Protein AF-A0A496V0L5-F1 (afdb_monomer_lite)

Structure (mmCIF, N/CA/C/O backbone):
data_AF-A0A496V0L5-F1
#
_entry.id   AF-A0A496V0L5-F1
#
loop_
_atom_site.group_PDB
_atom_site.id
_atom_site.type_symbol
_atom_site.label_atom_id
_atom_site.label_alt_id
_atom_site.label_comp_id
_atom_site.label_asym_id
_atom_site.label_entity_id
_atom_site.label_seq_id
_atom_site.pdbx_PDB_ins_code
_atom_site.Cartn_x
_atom_site.Cartn_y
_atom_site.Cartn_z
_atom_site.occupancy
_atom_site.B_iso_or_equiv
_atom_site.auth_seq_id
_atom_site.auth_comp_id
_atom_site.auth_asym_id
_atom_site.auth_atom_id
_atom_site.pdbx_PDB_model_num
ATOM 1 N N . MET A 1 1 ? 33.070 -13.229 3.915 1.00 48.53 1 MET A N 1
ATOM 2 C CA . MET A 1 1 ? 31.977 -14.077 3.390 1.00 48.53 1 MET A CA 1
ATOM 3 C C . MET A 1 1 ? 32.501 -14.847 2.191 1.00 48.53 1 MET A C 1
ATOM 5 O O . MET A 1 1 ? 33.186 -14.252 1.368 1.00 48.53 1 MET A O 1
ATOM 9 N N . SER A 1 2 ? 32.276 -16.160 2.132 1.00 47.84 2 SER A N 1
ATOM 10 C CA . SER A 1 2 ? 32.665 -16.995 0.989 1.00 47.84 2 SER A CA 1
ATOM 11 C C . SER A 1 2 ? 31.802 -16.674 -0.238 1.00 47.84 2 SER A C 1
ATOM 13 O O . SER A 1 2 ? 30.641 -16.294 -0.100 1.00 47.84 2 SER A O 1
ATOM 15 N N . LYS A 1 3 ? 32.377 -16.819 -1.440 1.00 46.81 3 LYS A N 1
ATOM 16 C CA . LYS A 1 3 ? 31.664 -16.685 -2.721 1.00 46.81 3 LYS A CA 1
ATOM 17 C C . LYS A 1 3 ? 30.450 -17.639 -2.724 1.00 46.81 3 LYS A C 1
ATOM 19 O O . LYS A 1 3 ? 30.654 -18.833 -2.483 1.00 46.81 3 LYS A O 1
ATOM 24 N N . PRO A 1 4 ? 29.220 -17.161 -2.988 1.00 54.22 4 PRO A N 1
ATOM 25 C CA . PRO A 1 4 ? 28.072 -18.042 -3.191 1.00 54.22 4 PRO A CA 1
ATOM 26 C C . PRO A 1 4 ? 28.370 -19.071 -4.292 1.00 54.22 4 PRO A C 1
ATOM 28 O O . PRO A 1 4 ? 28.982 -18.742 -5.313 1.00 54.22 4 PRO A O 1
ATOM 31 N N . LYS A 1 5 ? 27.982 -20.334 -4.080 1.00 48.41 5 LYS A N 1
ATOM 32 C CA . LYS A 1 5 ? 28.195 -21.407 -5.067 1.00 48.41 5 LYS A CA 1
ATOM 33 C C . LYS A 1 5 ? 27.431 -21.086 -6.362 1.00 48.41 5 LYS A C 1
ATOM 35 O O . LYS A 1 5 ? 26.264 -20.727 -6.293 1.00 48.41 5 LYS A O 1
ATOM 40 N N . GLY A 1 6 ? 28.080 -21.257 -7.520 1.00 56.84 6 GLY A N 1
ATOM 41 C CA . GLY A 1 6 ? 27.453 -21.132 -8.849 1.00 56.84 6 GLY A CA 1
ATOM 42 C C . GLY A 1 6 ? 27.749 -19.843 -9.627 1.00 56.84 6 GLY A C 1
ATOM 43 O O . GLY A 1 6 ? 27.264 -19.691 -10.740 1.00 56.84 6 GLY A O 1
ATOM 44 N N . LEU A 1 7 ? 28.553 -18.925 -9.083 1.00 54.53 7 LEU A N 1
ATOM 45 C CA . LEU A 1 7 ? 28.893 -17.672 -9.765 1.00 54.53 7 LEU A CA 1
ATOM 46 C C . LEU A 1 7 ? 30.095 -17.836 -10.707 1.00 54.53 7 LEU A C 1
ATOM 48 O O . LEU A 1 7 ? 31.132 -18.368 -10.293 1.00 54.53 7 LEU A O 1
ATOM 52 N N . ASP A 1 8 ? 29.964 -17.316 -11.933 1.00 63.69 8 ASP A N 1
ATOM 53 C CA . ASP A 1 8 ? 31.007 -17.281 -12.969 1.00 63.69 8 ASP A CA 1
ATOM 54 C C . ASP A 1 8 ? 32.354 -16.769 -12.409 1.00 63.69 8 ASP A C 1
ATOM 56 O O . ASP A 1 8 ? 32.434 -16.007 -11.437 1.00 63.69 8 ASP A O 1
ATOM 60 N N . SER A 1 9 ? 33.441 -17.230 -13.014 1.00 57.56 9 SER A N 1
ATOM 61 C CA . SER A 1 9 ? 34.809 -16.738 -12.864 1.00 57.56 9 SER A CA 1
ATOM 62 C C . SER A 1 9 ? 34.938 -15.209 -12.954 1.00 57.56 9 SER A C 1
ATOM 64 O O . SER A 1 9 ? 35.782 -14.647 -12.262 1.00 57.56 9 SER A O 1
ATOM 66 N N . ASN A 1 10 ? 34.045 -14.537 -13.689 1.00 55.09 10 ASN A N 1
ATOM 67 C CA . ASN A 1 10 ? 33.991 -13.076 -13.822 1.00 55.09 10 ASN A CA 1
ATOM 68 C C . ASN A 1 10 ? 33.298 -12.344 -12.654 1.00 55.09 10 ASN A C 1
ATOM 70 O O . ASN A 1 10 ? 33.271 -11.114 -12.624 1.00 55.09 10 ASN A O 1
ATOM 74 N N . PHE A 1 11 ? 32.726 -13.061 -11.680 1.00 54.50 11 PHE A N 1
ATOM 75 C CA . PHE A 1 11 ? 32.063 -12.436 -10.536 1.00 54.50 11 PHE A CA 1
ATOM 76 C C . PHE A 1 11 ? 33.083 -11.843 -9.555 1.00 54.50 11 PHE A C 1
ATOM 78 O O . PHE A 1 11 ? 33.707 -12.566 -8.770 1.00 54.50 11 PHE A O 1
ATOM 85 N N . ILE A 1 12 ? 33.214 -10.516 -9.568 1.00 57.62 12 ILE A N 1
ATOM 86 C CA . ILE A 1 12 ? 33.991 -9.756 -8.587 1.00 57.62 12 ILE A CA 1
ATOM 87 C C . ILE A 1 12 ? 33.056 -9.356 -7.438 1.00 57.62 12 ILE A C 1
ATOM 89 O O . ILE A 1 12 ? 32.170 -8.521 -7.610 1.00 57.62 12 ILE A O 1
ATOM 93 N N . MET A 1 13 ? 33.269 -9.931 -6.248 1.00 53.28 13 MET A N 1
ATOM 94 C CA . MET A 1 13 ? 32.654 -9.443 -5.006 1.00 53.28 13 MET A CA 1
ATOM 95 C C . MET A 1 13 ? 33.153 -8.022 -4.744 1.00 53.28 13 MET A C 1
ATOM 97 O O . MET A 1 13 ? 34.291 -7.829 -4.311 1.00 53.28 13 MET A O 1
ATOM 101 N N . ASN A 1 14 ? 32.311 -7.019 -4.985 1.00 51.81 14 ASN A N 1
ATOM 102 C CA . ASN A 1 14 ? 32.625 -5.657 -4.583 1.00 51.81 14 ASN A CA 1
ATOM 103 C C . ASN A 1 14 ? 32.332 -5.511 -3.079 1.00 51.81 14 ASN A C 1
ATOM 105 O O . ASN A 1 14 ? 31.248 -5.096 -2.673 1.00 51.81 14 ASN A O 1
ATOM 109 N N . ASN A 1 15 ? 33.302 -5.916 -2.251 1.00 51.72 15 ASN A N 1
ATOM 110 C CA . ASN A 1 15 ? 33.202 -6.033 -0.786 1.00 51.72 15 ASN A CA 1
ATOM 111 C C . ASN A 1 15 ? 32.907 -4.719 -0.038 1.00 51.72 15 ASN A C 1
ATOM 113 O O . ASN A 1 15 ? 32.861 -4.730 1.189 1.00 51.72 15 ASN A O 1
ATOM 117 N N . GLN A 1 16 ? 32.740 -3.594 -0.736 1.00 54.81 16 GLN A N 1
ATOM 118 C CA . GLN A 1 16 ? 32.528 -2.300 -0.095 1.00 54.81 16 GLN A CA 1
ATOM 119 C C . GLN A 1 16 ? 31.074 -1.814 -0.115 1.00 54.81 16 GLN A C 1
ATOM 121 O O . GLN A 1 16 ? 30.758 -0.988 0.727 1.00 54.81 16 GLN A O 1
ATOM 126 N N . ASN A 1 17 ? 30.184 -2.322 -0.987 1.00 52.12 17 ASN A N 1
ATOM 127 C CA . ASN A 1 17 ? 28.878 -1.667 -1.200 1.00 52.12 17 ASN A CA 1
ATOM 128 C C . ASN A 1 17 ? 27.635 -2.567 -1.451 1.00 52.12 17 ASN A C 1
ATOM 130 O O . ASN A 1 17 ? 26.615 -2.044 -1.880 1.00 52.12 17 ASN A O 1
ATOM 134 N N . ASN A 1 18 ? 27.648 -3.885 -1.196 1.00 64.69 18 ASN A N 1
ATOM 135 C CA . ASN A 1 18 ? 26.463 -4.766 -1.382 1.00 64.69 18 ASN A CA 1
ATOM 136 C C . ASN A 1 18 ? 25.749 -4.655 -2.759 1.00 64.69 18 ASN A C 1
ATOM 138 O O . ASN A 1 18 ? 24.555 -4.928 -2.872 1.00 64.69 18 ASN A O 1
ATOM 142 N N . TYR A 1 19 ? 26.453 -4.270 -3.827 1.00 70.06 19 TYR A N 1
ATOM 143 C CA . TYR A 1 19 ? 25.882 -4.233 -5.177 1.00 70.06 19 TYR A CA 1
ATOM 144 C C . TYR A 1 19 ? 26.155 -5.539 -5.926 1.00 70.06 19 TYR A C 1
ATOM 146 O O . TYR A 1 19 ? 27.273 -6.057 -5.899 1.00 70.06 19 TYR A O 1
ATOM 154 N N . TYR A 1 20 ? 25.145 -6.024 -6.650 1.00 77.94 20 TYR A N 1
ATOM 155 C CA . TYR A 1 20 ? 25.234 -7.181 -7.541 1.00 77.94 20 TYR A CA 1
ATOM 156 C C . TYR A 1 20 ? 25.124 -6.693 -8.992 1.00 77.94 20 TYR A C 1
ATOM 158 O O . TYR A 1 20 ? 24.039 -6.269 -9.399 1.00 77.94 20 TYR A O 1
ATOM 166 N N . PRO A 1 21 ? 26.224 -6.668 -9.766 1.00 82.62 21 PRO A N 1
ATOM 167 C CA . PRO A 1 21 ? 26.183 -6.174 -11.137 1.00 82.62 21 PRO A CA 1
ATOM 168 C C . PRO A 1 21 ? 25.411 -7.136 -12.048 1.00 82.62 21 PRO A C 1
ATOM 170 O O . PRO A 1 21 ? 25.547 -8.354 -11.937 1.00 82.62 21 PRO A O 1
ATOM 173 N N . ILE A 1 22 ? 24.642 -6.571 -12.981 1.00 82.38 22 ILE A N 1
ATOM 174 C CA . ILE A 1 22 ? 24.014 -7.301 -14.085 1.00 82.38 22 ILE A CA 1
ATOM 175 C C . ILE A 1 22 ? 24.746 -6.899 -15.362 1.00 82.38 22 ILE A C 1
ATOM 177 O O . ILE A 1 22 ? 24.725 -5.730 -15.750 1.00 82.38 22 ILE A O 1
ATOM 181 N N . TYR A 1 23 ? 25.401 -7.865 -15.999 1.00 86.75 23 TYR A N 1
ATOM 182 C CA . TYR A 1 23 ? 26.052 -7.679 -17.292 1.00 86.75 23 TYR A CA 1
ATOM 183 C C . TYR A 1 23 ? 25.092 -8.132 -18.388 1.00 86.75 23 TYR A C 1
ATOM 185 O O . TYR A 1 23 ? 24.546 -9.230 -18.316 1.00 86.75 23 TYR A O 1
ATOM 193 N N . LEU A 1 24 ? 24.853 -7.262 -19.367 1.00 86.31 24 LEU A N 1
ATOM 194 C CA . LEU A 1 24 ? 23.931 -7.512 -20.470 1.00 86.31 24 LEU A CA 1
ATOM 195 C C . LEU A 1 24 ? 24.723 -7.657 -21.768 1.00 86.31 24 LEU A C 1
ATOM 197 O O . LEU A 1 24 ? 25.591 -6.832 -22.052 1.00 86.31 24 LEU A O 1
ATOM 201 N N . ASP A 1 25 ? 24.377 -8.662 -22.571 1.00 91.00 25 ASP A N 1
ATOM 202 C CA . ASP A 1 25 ? 24.994 -8.900 -23.885 1.00 91.00 25 ASP A CA 1
ATOM 203 C C . ASP A 1 25 ? 24.608 -7.830 -24.921 1.00 91.00 25 ASP A C 1
ATOM 205 O O . ASP A 1 25 ? 25.263 -7.670 -25.952 1.00 91.00 25 ASP A O 1
ATOM 209 N N . TYR A 1 26 ? 23.542 -7.076 -24.644 1.00 89.50 26 TYR A N 1
ATOM 210 C CA . TYR A 1 26 ? 22.996 -6.037 -25.511 1.00 89.50 26 TYR A CA 1
ATOM 211 C C . TYR A 1 26 ? 22.641 -4.793 -24.688 1.00 89.50 26 TYR A C 1
ATOM 213 O O . TYR A 1 26 ? 22.250 -4.913 -23.522 1.00 89.50 26 TYR A O 1
ATOM 221 N N . PRO A 1 27 ? 22.725 -3.589 -25.279 1.00 89.00 27 PRO A N 1
ATOM 222 C CA . PRO A 1 27 ? 22.309 -2.368 -24.604 1.00 89.00 27 PRO A CA 1
ATOM 223 C C . PRO A 1 27 ? 20.804 -2.383 -24.299 1.00 89.00 27 PRO A C 1
ATOM 225 O O . PRO A 1 27 ? 19.984 -2.743 -25.145 1.00 89.00 27 PRO A O 1
ATOM 228 N N . LEU A 1 28 ? 20.443 -1.937 -23.095 1.00 87.00 28 LEU A N 1
ATOM 229 C CA . LEU A 1 28 ? 19.058 -1.698 -22.693 1.00 87.00 28 LEU A CA 1
ATOM 230 C C . LEU A 1 28 ? 18.708 -0.223 -22.912 1.00 87.00 28 LEU A C 1
ATOM 232 O O . LEU A 1 28 ? 19.315 0.659 -22.305 1.00 87.00 28 LEU A O 1
ATOM 236 N N . TYR A 1 29 ? 17.687 0.042 -23.723 1.00 89.50 29 TYR A N 1
ATOM 237 C CA . TYR A 1 29 ? 17.129 1.382 -23.903 1.00 89.50 29 TYR A CA 1
ATOM 238 C C . TYR A 1 29 ? 15.815 1.487 -23.133 1.00 89.50 29 TYR A C 1
ATOM 240 O O . TYR A 1 29 ? 14.770 1.030 -23.594 1.00 89.50 29 TYR A O 1
ATOM 248 N N . SER A 1 30 ? 15.878 2.052 -21.927 1.00 89.31 30 SER A N 1
ATOM 249 C CA . SER A 1 30 ? 14.691 2.259 -21.099 1.00 89.31 30 SER A CA 1
ATOM 250 C C . SER A 1 30 ? 13.922 3.482 -21.592 1.00 89.31 30 SER A C 1
ATOM 252 O O . SER A 1 30 ? 14.351 4.618 -21.392 1.00 89.31 30 SER A O 1
ATOM 254 N N . GLU A 1 31 ? 12.790 3.254 -22.251 1.00 92.56 31 GLU A N 1
ATOM 255 C CA . GLU A 1 31 ? 11.872 4.312 -22.662 1.00 92.56 31 GLU A CA 1
ATOM 256 C C . GLU A 1 31 ? 10.410 3.942 -22.368 1.00 92.56 31 GLU A C 1
ATOM 258 O O . GLU A 1 31 ? 10.029 2.770 -22.471 1.00 92.56 31 GLU A O 1
ATOM 263 N N . PRO A 1 32 ? 9.547 4.922 -22.036 1.00 92.88 32 PRO A N 1
ATOM 264 C CA . PRO A 1 32 ? 8.124 4.664 -21.865 1.00 92.88 32 PRO A CA 1
ATOM 265 C C . PRO A 1 32 ? 7.519 4.096 -23.151 1.00 92.88 32 PRO A C 1
ATOM 267 O O . PRO A 1 32 ? 7.728 4.642 -24.238 1.00 92.88 32 PRO A O 1
ATOM 270 N N . ARG A 1 33 ? 6.732 3.021 -23.043 1.00 93.81 33 ARG A N 1
ATOM 271 C CA . ARG A 1 33 ? 5.962 2.483 -24.179 1.00 93.81 33 ARG A CA 1
ATOM 272 C C . ARG A 1 33 ? 4.733 3.341 -24.499 1.00 93.81 33 ARG A C 1
ATOM 274 O O . ARG A 1 33 ? 4.360 3.463 -25.660 1.00 93.81 33 ARG A O 1
ATOM 281 N N . TYR A 1 34 ? 4.130 3.935 -23.471 1.00 96.31 34 TYR A N 1
ATOM 282 C CA . TYR A 1 34 ? 2.922 4.756 -23.551 1.00 96.31 34 TYR A CA 1
ATOM 283 C C . TYR A 1 34 ? 3.104 6.049 -22.745 1.00 96.31 34 TYR A C 1
ATOM 285 O O . TYR A 1 34 ? 3.868 6.070 -21.781 1.00 96.31 34 TYR A O 1
ATOM 293 N N . GLY A 1 35 ? 2.373 7.109 -23.100 1.00 93.50 35 GLY A N 1
ATOM 294 C CA . GLY A 1 35 ? 2.445 8.411 -22.423 1.00 93.50 35 GLY A CA 1
ATOM 295 C C . GLY A 1 35 ? 3.751 9.178 -22.681 1.00 93.50 35 GLY A C 1
ATOM 296 O O . GLY A 1 35 ? 4.512 8.832 -23.580 1.00 93.50 35 GLY A O 1
ATOM 297 N N . TRP A 1 36 ? 4.001 10.253 -21.918 1.00 92.31 36 TRP A N 1
ATOM 298 C CA . TRP A 1 36 ? 5.204 11.103 -22.049 1.00 92.31 36 TRP A CA 1
ATOM 299 C C . TRP A 1 36 ? 5.466 11.578 -23.493 1.00 92.31 36 TRP A C 1
ATOM 301 O O . TRP A 1 36 ? 6.579 11.515 -24.003 1.00 92.31 36 TRP A O 1
ATOM 311 N N . GLY A 1 37 ? 4.408 12.030 -24.173 1.00 94.25 37 GLY A N 1
ATO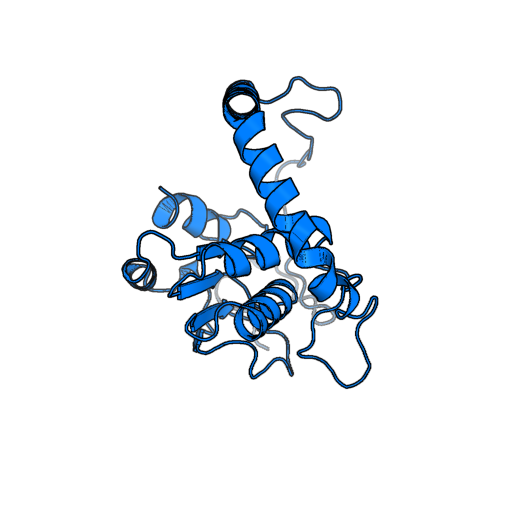M 312 C CA . GLY A 1 37 ? 4.454 12.440 -25.583 1.00 94.25 37 GLY A CA 1
ATOM 313 C C . GLY A 1 37 ? 4.144 11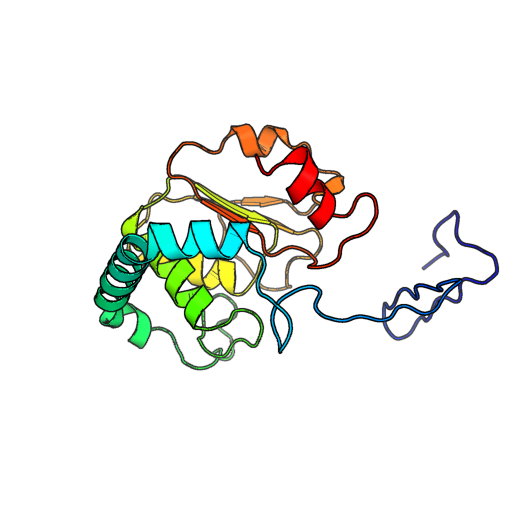.321 -26.587 1.00 94.25 37 GLY A C 1
ATOM 314 O O . GLY A 1 37 ? 3.937 11.612 -27.761 1.00 94.25 37 GLY A O 1
ATOM 315 N N . LYS A 1 38 ? 4.043 10.060 -26.142 1.00 95.38 38 LYS A N 1
ATOM 316 C CA . LYS A 1 38 ? 3.527 8.920 -26.922 1.00 95.38 38 LYS A CA 1
ATOM 317 C C . LYS A 1 38 ? 2.030 8.693 -26.639 1.00 95.38 38 LYS A C 1
ATOM 319 O O . LYS A 1 38 ? 1.520 9.180 -25.624 1.00 95.38 38 LYS A O 1
ATOM 324 N N . PRO A 1 39 ? 1.311 7.930 -27.486 1.00 96.50 39 PRO A N 1
ATOM 325 C CA . PRO A 1 39 ? -0.071 7.544 -27.210 1.00 96.50 39 PRO A CA 1
ATOM 326 C C . PRO A 1 39 ? -0.234 6.871 -25.842 1.00 96.50 39 PRO A C 1
ATOM 328 O O . PRO A 1 39 ? 0.658 6.170 -25.361 1.00 96.50 39 PRO A O 1
ATOM 331 N N . VAL A 1 40 ? -1.388 7.076 -25.210 1.00 96.81 40 VAL A N 1
ATOM 332 C CA . VAL A 1 40 ? -1.755 6.379 -23.969 1.00 96.81 40 VAL A CA 1
ATOM 333 C C . VAL A 1 40 ? -2.084 4.914 -24.250 1.00 96.81 40 VAL A C 1
ATOM 335 O O . VAL A 1 40 ? -2.440 4.550 -25.371 1.00 96.81 40 VAL A O 1
ATOM 338 N N . HIS A 1 41 ? -2.026 4.065 -23.225 1.00 97.56 41 HIS A N 1
ATOM 339 C CA . HIS A 1 41 ? -2.508 2.694 -23.355 1.00 97.56 41 HIS A CA 1
ATOM 340 C C . HIS A 1 41 ? -4.043 2.702 -23.522 1.00 97.56 41 HIS A C 1
ATOM 342 O O . HIS A 1 41 ? -4.742 3.074 -22.576 1.00 97.56 41 HIS A O 1
ATOM 348 N N . PRO A 1 42 ? -4.607 2.248 -24.660 1.00 96.94 42 PRO A N 1
ATOM 349 C CA . PRO A 1 42 ? -6.018 2.480 -24.985 1.00 96.94 42 PRO A CA 1
ATOM 350 C C . PRO A 1 42 ? -6.979 1.804 -23.999 1.00 96.94 42 PRO A C 1
ATOM 352 O O . PRO A 1 42 ? -7.886 2.454 -23.491 1.00 96.94 42 PRO A O 1
ATOM 355 N N . LYS A 1 43 ? -6.732 0.534 -23.642 1.00 97.19 43 LYS A N 1
ATOM 356 C CA . LYS A 1 43 ? -7.593 -0.196 -22.690 1.00 97.19 43 LYS A CA 1
ATOM 357 C C . LYS A 1 43 ? -7.609 0.432 -21.291 1.00 97.19 43 LYS A C 1
ATOM 359 O O . LYS A 1 43 ? -8.674 0.619 -20.720 1.00 97.19 43 LYS A O 1
ATOM 364 N N . LEU A 1 44 ? -6.440 0.790 -20.747 1.00 95.62 44 LEU A N 1
ATOM 365 C CA . LEU A 1 44 ? -6.352 1.456 -19.443 1.00 95.62 44 LEU A CA 1
ATOM 366 C C . LEU A 1 44 ? -7.031 2.827 -19.471 1.00 95.62 44 LEU A C 1
ATOM 368 O O . LEU A 1 44 ? -7.749 3.169 -18.538 1.00 95.62 44 LEU A O 1
ATOM 372 N N . TYR A 1 45 ? -6.853 3.590 -20.553 1.00 95.81 45 TYR A N 1
ATOM 373 C CA . TYR A 1 45 ? -7.522 4.877 -20.721 1.00 95.81 45 TYR A CA 1
ATOM 374 C C . TYR A 1 45 ? -9.048 4.729 -20.699 1.00 95.81 45 TYR A C 1
ATOM 376 O O . TYR A 1 45 ? -9.726 5.476 -19.997 1.00 95.81 45 TYR A O 1
ATOM 384 N N . GLU A 1 46 ? -9.591 3.744 -21.415 1.00 97.69 46 GLU A N 1
ATOM 385 C CA . GLU A 1 46 ? -11.025 3.452 -21.417 1.00 97.69 46 GLU A CA 1
ATOM 386 C C . GLU A 1 46 ? -11.535 3.053 -20.023 1.00 97.69 46 GLU A C 1
ATOM 388 O O . GLU A 1 46 ? -12.497 3.647 -19.533 1.00 97.69 46 GLU A O 1
ATOM 393 N N . ILE A 1 47 ? -10.858 2.113 -19.350 1.00 97.06 47 ILE A N 1
ATOM 394 C CA . ILE A 1 47 ? -11.224 1.648 -18.001 1.00 97.06 47 ILE A CA 1
ATOM 395 C C . ILE A 1 47 ? -11.228 2.810 -17.006 1.00 97.06 47 ILE A C 1
ATOM 397 O O . ILE A 1 47 ? -12.199 2.990 -16.269 1.00 97.06 47 ILE A O 1
ATOM 401 N N . ILE A 1 48 ? -10.172 3.626 -16.999 1.00 96.31 48 ILE A N 1
ATOM 402 C CA . ILE A 1 48 ? -10.058 4.764 -16.084 1.00 96.31 48 ILE A CA 1
ATOM 403 C C . ILE A 1 48 ? -11.152 5.794 -16.384 1.00 96.31 48 ILE A C 1
ATOM 405 O O . ILE A 1 48 ? -11.795 6.302 -15.466 1.00 96.31 48 ILE A O 1
ATOM 409 N N . ASN A 1 49 ? -11.405 6.106 -17.658 1.00 97.44 49 ASN A N 1
ATOM 410 C CA . ASN A 1 49 ? -12.404 7.116 -18.003 1.00 97.44 49 ASN A CA 1
ATOM 411 C C . ASN A 1 49 ? -13.832 6.678 -17.696 1.00 97.44 49 ASN A C 1
ATOM 413 O O . ASN A 1 49 ? -14.619 7.489 -17.209 1.00 97.44 49 ASN A O 1
ATOM 417 N N . LYS A 1 50 ? -14.150 5.396 -17.893 1.00 98.25 50 LYS A N 1
ATOM 418 C CA . LYS A 1 50 ? -15.456 4.832 -17.541 1.00 98.25 50 LYS A CA 1
ATOM 419 C C . LYS A 1 50 ? -15.781 4.979 -16.047 1.00 98.25 50 LYS A C 1
ATOM 421 O O . LYS A 1 50 ? -16.951 5.056 -15.690 1.00 98.25 50 LYS A O 1
ATOM 426 N N . ASN A 1 51 ? -14.764 5.056 -15.188 1.00 97.81 51 ASN A N 1
ATOM 427 C CA . ASN A 1 51 ? -14.911 5.076 -13.731 1.00 97.81 51 ASN A CA 1
ATOM 428 C C . ASN A 1 51 ? -14.603 6.442 -13.081 1.00 97.81 51 ASN A C 1
ATOM 430 O O . ASN A 1 51 ? -14.506 6.528 -11.859 1.00 97.81 51 ASN A O 1
ATOM 434 N N . ARG A 1 52 ? -14.492 7.535 -13.856 1.00 97.56 52 ARG A N 1
ATOM 435 C CA . ARG A 1 52 ? -14.107 8.869 -13.334 1.00 97.56 52 ARG A CA 1
ATOM 436 C C . ARG A 1 52 ? -14.969 9.358 -12.178 1.00 97.56 52 ARG A C 1
ATOM 438 O O . ARG A 1 52 ? -14.418 9.798 -11.177 1.00 97.56 52 ARG A O 1
ATOM 445 N N . ALA A 1 53 ? -16.290 9.238 -12.300 1.00 98.00 53 ALA A N 1
ATOM 446 C CA . ALA A 1 53 ? -17.219 9.668 -11.256 1.00 98.00 53 ALA A CA 1
ATOM 447 C C . ALA A 1 53 ? -17.040 8.870 -9.950 1.00 98.00 53 ALA A C 1
ATOM 449 O O . ALA A 1 53 ? -17.196 9.415 -8.860 1.00 98.00 53 ALA A O 1
ATOM 450 N N . VAL A 1 54 ? -16.663 7.589 -10.051 1.00 97.19 54 VAL A N 1
ATOM 451 C CA . VAL A 1 54 ? -16.366 6.748 -8.883 1.00 97.19 54 VAL A CA 1
ATOM 452 C C . VAL A 1 54 ? -15.099 7.247 -8.192 1.00 97.19 54 VAL A C 1
ATOM 454 O O . VAL A 1 54 ? -15.105 7.445 -6.981 1.00 97.19 54 VAL A O 1
ATOM 457 N N . TYR A 1 55 ? -14.035 7.513 -8.954 1.00 96.12 55 TYR A N 1
ATOM 458 C CA . TYR A 1 55 ? -12.786 8.041 -8.399 1.00 96.12 55 TYR A CA 1
ATOM 459 C C . TYR A 1 55 ? -12.967 9.429 -7.784 1.00 96.12 55 TYR A C 1
ATOM 461 O O . TYR A 1 55 ? -12.438 9.686 -6.710 1.00 96.12 55 TYR A O 1
ATOM 469 N N . GLU A 1 56 ? -13.737 10.308 -8.426 1.00 96.75 56 GLU A N 1
ATOM 470 C CA . GLU A 1 56 ? -14.060 11.630 -7.885 1.00 96.75 56 GLU A CA 1
ATOM 471 C C . GLU A 1 56 ? -14.768 11.514 -6.535 1.00 96.75 56 GLU A C 1
ATOM 473 O O . GLU A 1 56 ? -14.343 12.141 -5.566 1.00 96.75 56 GLU A O 1
ATOM 478 N N . LYS A 1 57 ? -15.784 10.648 -6.438 1.00 96.94 57 LYS A N 1
ATOM 479 C CA . LYS A 1 57 ? -16.467 10.395 -5.168 1.00 96.94 57 LYS A CA 1
ATOM 480 C C . LYS A 1 57 ? -15.496 9.890 -4.096 1.00 96.94 57 LYS A C 1
ATOM 482 O O . LYS A 1 57 ? -15.517 10.405 -2.985 1.00 96.94 57 LYS A O 1
ATOM 487 N N . ILE A 1 58 ? -14.641 8.921 -4.425 1.00 96.44 58 ILE A N 1
ATOM 488 C CA . ILE A 1 58 ? -13.646 8.375 -3.488 1.00 96.44 58 ILE A CA 1
ATOM 489 C C . ILE A 1 58 ? -12.695 9.479 -2.997 1.00 96.44 58 ILE A C 1
ATOM 491 O O . ILE A 1 58 ? -12.444 9.596 -1.802 1.00 96.44 58 ILE A O 1
ATOM 495 N N . LEU A 1 59 ? -12.207 10.340 -3.892 1.00 95.75 59 LEU A N 1
ATOM 496 C CA . LEU A 1 59 ? -11.325 11.449 -3.517 1.00 95.75 59 LEU A CA 1
ATOM 497 C C . LEU A 1 59 ? -12.030 12.488 -2.631 1.00 95.75 59 LEU A C 1
ATOM 499 O O . LEU A 1 59 ? -11.407 13.048 -1.728 1.00 95.75 59 LEU A O 1
ATOM 503 N N . LEU A 1 60 ? -13.323 12.737 -2.858 1.00 96.50 60 LEU A N 1
ATOM 504 C CA . LEU A 1 60 ? -14.134 13.591 -1.987 1.00 96.50 60 LEU A CA 1
ATOM 505 C C . LEU A 1 60 ? -14.345 12.957 -0.605 1.00 96.50 60 LEU A C 1
ATOM 507 O O . LEU A 1 60 ? -14.241 13.661 0.399 1.00 96.50 60 LEU A O 1
ATOM 511 N N . ASP A 1 61 ? -14.571 11.642 -0.540 1.00 96.06 61 ASP A N 1
ATOM 512 C CA . ASP A 1 61 ? -14.654 10.903 0.724 1.00 96.06 61 ASP A CA 1
ATOM 513 C C . ASP A 1 61 ? -13.319 11.020 1.494 1.00 96.06 61 ASP A C 1
ATOM 515 O O . ASP A 1 61 ? -13.305 11.314 2.690 1.00 96.06 61 ASP A O 1
ATOM 519 N N . PHE A 1 62 ? -12.175 10.916 0.806 1.00 97.56 62 PHE A N 1
ATOM 520 C CA . PHE A 1 62 ? -10.854 11.096 1.421 1.00 97.56 62 PHE A CA 1
ATOM 521 C C . PHE A 1 62 ? -10.610 12.517 1.924 1.00 97.56 62 PHE A C 1
ATOM 523 O O . PHE A 1 62 ? -9.918 12.697 2.927 1.00 97.56 62 PHE A O 1
ATOM 530 N N . LEU A 1 63 ? -11.170 13.535 1.265 1.00 96.50 63 LEU A N 1
ATOM 531 C CA . LEU A 1 63 ? -11.046 14.926 1.700 1.00 96.50 63 LEU A CA 1
ATOM 532 C C . LEU A 1 63 ? -11.697 15.156 3.074 1.00 96.50 63 LEU A C 1
ATOM 534 O O . LEU A 1 63 ? -11.220 15.999 3.839 1.00 96.50 63 LEU A O 1
ATOM 538 N N . ALA A 1 64 ? -12.738 14.392 3.420 1.00 96.19 64 ALA A N 1
ATOM 539 C CA . ALA A 1 64 ? -13.405 14.485 4.719 1.00 96.19 64 ALA A CA 1
ATOM 540 C C . ALA A 1 64 ? -12.487 14.102 5.898 1.00 96.19 64 ALA A C 1
ATOM 542 O O . ALA A 1 64 ? -12.696 14.575 7.013 1.00 96.19 64 ALA A O 1
ATOM 543 N N . LEU A 1 65 ? -11.428 13.324 5.647 1.00 97.81 65 LEU A N 1
ATOM 544 C CA . LEU A 1 65 ? -10.430 12.906 6.642 1.00 97.81 65 LEU A CA 1
ATOM 545 C C . LEU A 1 65 ? -9.324 13.954 6.872 1.00 97.81 65 LEU A C 1
ATOM 547 O O . LEU A 1 65 ? -8.385 13.724 7.634 1.00 97.81 65 LEU A O 1
ATOM 551 N N . LYS A 1 66 ? -9.440 15.148 6.271 1.00 97.44 66 LYS A N 1
ATOM 552 C CA . LYS A 1 66 ? -8.518 16.276 6.489 1.00 97.44 66 LYS A CA 1
ATOM 553 C C . LYS A 1 66 ? -8.187 16.549 7.969 1.00 97.44 66 LYS A C 1
ATOM 555 O O . LYS A 1 66 ? -7.015 16.823 8.234 1.00 97.44 66 LYS A O 1
ATOM 560 N N . PRO A 1 67 ? -9.131 16.485 8.931 1.00 98.00 67 PRO A N 1
ATOM 561 C CA . PRO A 1 67 ? -8.813 16.681 10.347 1.00 98.00 67 PRO A CA 1
ATOM 562 C C . PRO A 1 67 ? -7.808 15.667 10.912 1.00 98.00 67 PRO A C 1
ATOM 564 O O . PRO A 1 67 ? -7.058 16.019 11.814 1.00 98.00 67 PRO A O 1
ATOM 567 N N . ASN A 1 68 ? -7.745 14.446 10.375 1.00 98.00 68 ASN A N 1
ATOM 568 C CA . ASN A 1 68 ? -6.738 13.457 10.757 1.00 98.00 68 ASN A CA 1
ATOM 569 C C . ASN A 1 68 ? -5.386 13.764 10.103 1.00 98.00 68 ASN A C 1
ATOM 571 O O . ASN A 1 68 ? -4.348 13.741 10.760 1.00 98.00 68 ASN A O 1
ATOM 575 N N . TYR A 1 69 ? -5.390 14.128 8.818 1.00 97.12 69 TYR A N 1
ATOM 576 C CA . TYR A 1 69 ? -4.161 14.392 8.061 1.00 97.12 69 TYR A CA 1
ATOM 577 C C . TYR A 1 69 ? -3.303 15.513 8.652 1.00 97.12 69 TYR A C 1
ATOM 579 O O . TYR A 1 69 ? -2.076 15.436 8.608 1.00 97.12 69 TYR A O 1
ATOM 587 N N . ILE A 1 70 ? -3.936 16.549 9.212 1.00 97.06 70 ILE A N 1
ATOM 588 C CA . ILE A 1 70 ? -3.226 17.686 9.820 1.00 97.06 70 ILE A CA 1
ATOM 589 C C . ILE A 1 70 ? -2.480 17.319 11.110 1.00 97.06 70 ILE A C 1
ATOM 591 O O . ILE A 1 70 ? -1.622 18.086 11.538 1.00 97.06 70 ILE A O 1
ATOM 595 N N . LEU A 1 71 ? -2.806 16.178 11.728 1.00 97.19 71 LEU A N 1
ATOM 596 C CA . LEU A 1 71 ? -2.131 15.681 12.929 1.00 97.19 71 LEU A CA 1
ATOM 597 C C . LEU A 1 71 ? -0.860 14.894 12.587 1.00 97.19 71 LEU A C 1
ATOM 599 O O . LEU A 1 71 ? 0.031 14.780 13.425 1.00 97.19 71 LEU A O 1
ATOM 603 N N . ILE A 1 72 ? -0.754 14.384 11.356 1.00 97.19 72 ILE A N 1
ATOM 604 C CA . ILE A 1 72 ? 0.432 13.667 10.885 1.00 97.19 72 ILE A CA 1
ATOM 605 C C . ILE A 1 72 ? 1.551 14.687 10.617 1.00 97.19 72 ILE A C 1
ATOM 607 O O . ILE A 1 72 ? 1.348 15.645 9.858 1.00 97.19 72 ILE A O 1
ATOM 611 N N . PRO A 1 73 ? 2.748 14.511 11.205 1.00 96.75 73 PRO A N 1
ATOM 612 C CA . PRO A 1 73 ? 3.833 15.465 11.062 1.00 96.75 73 PRO A CA 1
ATOM 613 C C . PRO A 1 73 ? 4.333 15.548 9.618 1.00 96.75 73 PRO A C 1
ATOM 615 O O . PRO A 1 73 ? 4.317 14.591 8.840 1.00 96.75 73 PRO A O 1
ATOM 618 N N . LYS A 1 74 ? 4.837 16.727 9.244 1.00 96.38 74 LYS A N 1
ATOM 619 C CA . LYS A 1 74 ? 5.394 16.945 7.905 1.00 96.38 74 LYS A CA 1
ATOM 620 C C . LYS A 1 74 ? 6.673 16.137 7.677 1.00 96.38 74 LYS A C 1
ATOM 622 O O . LYS A 1 74 ? 6.864 15.619 6.586 1.00 96.38 74 LYS A O 1
ATOM 627 N N . HIS A 1 75 ? 7.536 16.042 8.683 1.00 96.38 75 HIS A N 1
ATOM 628 C CA . HIS A 1 75 ? 8.821 15.346 8.617 1.00 96.38 75 HIS A CA 1
ATOM 629 C C . HIS A 1 75 ? 8.910 14.302 9.735 1.00 96.38 75 HIS A C 1
ATOM 631 O O . HIS A 1 75 ? 8.266 14.496 10.767 1.00 96.38 75 HIS A O 1
ATOM 637 N N . PRO A 1 76 ? 9.701 13.228 9.559 1.00 93.44 76 PRO A N 1
ATOM 638 C CA . PRO A 1 76 ? 9.948 12.263 10.621 1.00 93.44 76 PRO A CA 1
ATOM 639 C C . PRO A 1 76 ? 10.524 12.947 11.863 1.00 93.44 76 PRO A C 1
ATOM 641 O O . PRO A 1 76 ? 11.463 13.742 11.761 1.00 93.44 76 PRO A O 1
ATOM 644 N N . SER A 1 77 ? 9.975 12.625 13.030 1.00 89.00 77 SER A N 1
ATOM 645 C CA . SER A 1 77 ? 10.491 13.119 14.306 1.00 89.00 77 SER A CA 1
ATOM 646 C C . SER A 1 77 ? 11.643 12.229 14.791 1.00 89.00 77 SER A C 1
ATOM 648 O O . SER A 1 77 ? 11.534 11.001 14.722 1.00 89.00 77 SER A O 1
ATOM 650 N N . PRO A 1 78 ? 12.750 12.800 15.303 1.00 85.75 78 PRO A N 1
ATOM 651 C CA . PRO A 1 78 ? 13.818 12.009 15.909 1.00 85.75 78 PRO A CA 1
ATOM 652 C C . PRO A 1 78 ? 13.281 11.137 17.052 1.00 85.75 78 PRO A C 1
ATOM 654 O O . PRO A 1 78 ? 12.604 11.642 17.941 1.00 85.75 78 PRO A O 1
ATOM 657 N N . GLY A 1 79 ? 13.589 9.838 17.032 1.00 83.56 79 GLY A N 1
ATOM 658 C CA . GLY A 1 79 ? 13.139 8.875 18.049 1.00 83.56 79 GLY A CA 1
ATOM 659 C C . GLY A 1 79 ? 11.760 8.250 17.800 1.00 83.56 79 GLY A C 1
ATOM 660 O O . GLY A 1 79 ? 11.462 7.217 18.385 1.00 83.56 79 GLY A O 1
ATOM 661 N N . GLU A 1 80 ? 10.963 8.789 16.875 1.00 87.88 80 GLU A N 1
ATOM 662 C CA . GLU A 1 80 ? 9.609 8.309 16.553 1.00 87.88 80 GLU A CA 1
ATOM 663 C C . GLU A 1 80 ? 9.611 7.477 15.261 1.00 87.88 80 GLU A C 1
ATOM 665 O O . GLU A 1 80 ? 8.930 7.787 14.283 1.00 87.88 80 GLU A O 1
ATOM 670 N N . ILE A 1 81 ? 10.426 6.418 15.220 1.00 88.94 81 ILE A N 1
ATOM 671 C CA . ILE A 1 81 ? 10.660 5.640 13.989 1.00 88.94 81 ILE A CA 1
ATOM 672 C C . ILE A 1 81 ? 9.381 4.994 13.428 1.00 88.94 81 ILE A C 1
ATOM 674 O O . ILE A 1 81 ? 9.271 4.815 12.214 1.00 88.94 81 ILE A O 1
ATOM 678 N N . ASN A 1 82 ? 8.407 4.704 14.292 1.00 92.50 82 ASN A N 1
ATOM 679 C CA . ASN A 1 82 ? 7.153 4.034 13.950 1.00 92.50 82 ASN A CA 1
ATOM 680 C C . ASN A 1 82 ? 6.044 4.993 13.496 1.00 92.50 82 ASN A C 1
ATOM 682 O O . ASN A 1 82 ? 5.041 4.541 12.952 1.00 92.50 82 ASN A O 1
ATOM 686 N N . GLN A 1 83 ? 6.215 6.305 13.679 1.00 94.56 83 GLN A N 1
ATOM 687 C CA . GLN A 1 83 ? 5.181 7.274 13.321 1.00 94.56 83 GLN A CA 1
ATOM 688 C C . GLN A 1 83 ? 5.240 7.627 11.828 1.00 94.56 83 GLN A C 1
ATOM 690 O O . GL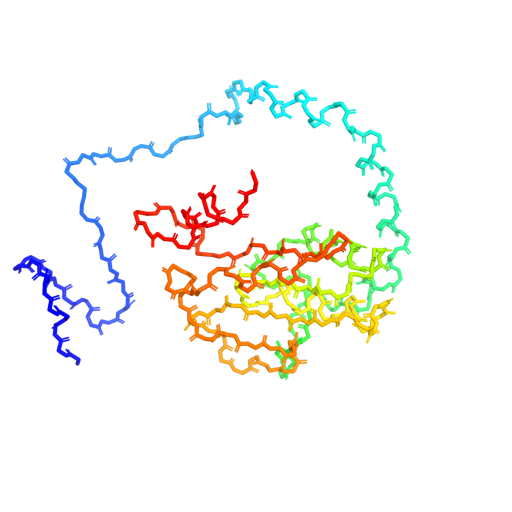N A 1 83 ? 6.335 7.775 11.267 1.00 94.56 83 GLN A O 1
ATOM 695 N N . PRO A 1 84 ? 4.086 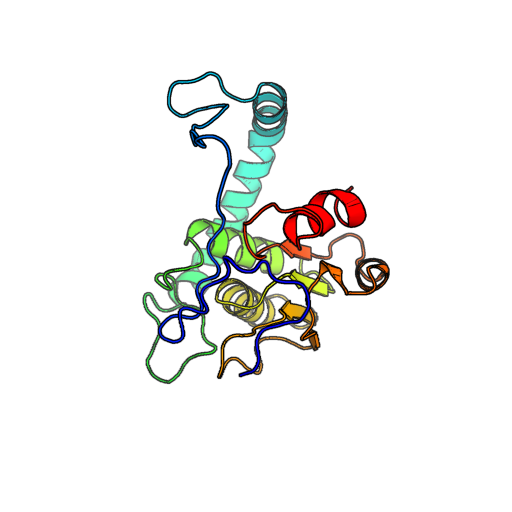7.789 11.154 1.00 96.38 84 PRO A N 1
ATOM 696 C CA . PRO A 1 84 ? 4.063 8.267 9.780 1.00 96.38 84 PRO A CA 1
ATOM 697 C C . PRO A 1 84 ? 4.480 9.740 9.705 1.00 96.38 84 PRO A C 1
ATOM 699 O O . PRO A 1 84 ? 4.279 10.523 10.632 1.00 96.38 84 PRO A O 1
ATOM 702 N N . ALA A 1 85 ? 5.017 10.133 8.552 1.00 97.19 85 ALA A N 1
ATOM 703 C CA . ALA A 1 85 ? 5.270 11.527 8.214 1.00 97.19 85 ALA A CA 1
ATOM 704 C C . ALA A 1 85 ? 5.072 11.757 6.714 1.00 97.19 85 ALA A C 1
ATOM 706 O O . ALA A 1 85 ? 5.365 10.880 5.897 1.00 97.19 85 ALA A O 1
ATOM 707 N N . TRP A 1 86 ? 4.618 12.953 6.336 1.00 97.06 86 TRP A N 1
ATOM 708 C CA . TRP A 1 86 ? 4.305 13.274 4.937 1.00 97.06 86 TRP A CA 1
ATOM 709 C C . TRP A 1 86 ? 5.533 13.286 4.020 1.00 97.06 86 TRP A C 1
ATOM 711 O O . TRP A 1 86 ? 5.472 12.816 2.889 1.00 97.06 86 TRP A O 1
ATOM 721 N N . ILE A 1 87 ? 6.662 13.807 4.497 1.00 96.06 87 ILE A N 1
ATOM 722 C CA . ILE A 1 87 ? 7.922 13.892 3.752 1.00 96.06 87 ILE A CA 1
ATOM 723 C C . ILE A 1 87 ? 8.866 12.822 4.296 1.00 96.06 87 ILE A C 1
ATOM 725 O O . ILE A 1 87 ? 9.801 13.112 5.041 1.00 96.06 87 ILE A O 1
ATOM 729 N N . ASN A 1 88 ? 8.577 11.570 3.939 1.00 93.31 88 ASN A N 1
ATOM 730 C CA . ASN A 1 88 ? 9.330 10.385 4.369 1.00 93.31 88 ASN A CA 1
ATOM 731 C C . ASN A 1 88 ? 10.287 9.823 3.293 1.00 93.31 88 ASN A C 1
ATOM 733 O O . ASN A 1 88 ? 11.048 8.906 3.580 1.00 93.31 88 ASN A O 1
ATOM 737 N N . GLY A 1 89 ? 10.250 10.359 2.067 1.00 92.06 89 GLY A N 1
ATOM 738 C CA . GLY A 1 89 ? 11.173 10.004 0.979 1.00 92.06 89 GLY A CA 1
ATOM 739 C C . GLY A 1 89 ? 10.882 8.695 0.233 1.00 92.06 89 GLY A C 1
ATOM 740 O O . GLY A 1 89 ? 11.602 8.401 -0.714 1.00 92.06 89 GLY A O 1
ATOM 741 N N . SER A 1 90 ? 9.849 7.938 0.617 1.00 89.62 90 SER A N 1
ATOM 742 C CA . SER A 1 90 ? 9.524 6.628 0.014 1.00 89.62 90 SER A CA 1
ATOM 743 C C . SER A 1 90 ? 8.071 6.507 -0.451 1.00 89.62 90 SER A C 1
ATOM 745 O O . SER A 1 90 ? 7.841 6.059 -1.566 1.00 89.62 90 SER A O 1
ATOM 747 N N . LEU A 1 91 ? 7.103 6.976 0.346 1.00 94.69 91 LEU A N 1
ATOM 748 C CA . LEU A 1 91 ? 5.679 6.945 0.017 1.00 94.69 91 LEU A CA 1
ATOM 749 C C . LEU A 1 91 ? 5.199 8.351 -0.380 1.00 94.69 91 LEU A C 1
ATOM 751 O O . LEU A 1 91 ? 5.217 9.252 0.471 1.00 94.69 91 LEU A O 1
ATOM 755 N N . PRO A 1 92 ? 4.766 8.566 -1.635 1.00 95.62 92 PRO A N 1
ATOM 756 C CA . PRO A 1 92 ? 4.195 9.833 -2.077 1.00 95.62 92 PRO A CA 1
ATOM 757 C C . PRO A 1 92 ? 2.944 10.228 -1.283 1.00 95.62 92 PRO A C 1
ATOM 759 O O . PRO A 1 92 ? 2.145 9.393 -0.869 1.00 95.62 92 PRO A O 1
ATOM 762 N N . GLY A 1 93 ? 2.732 11.535 -1.102 1.00 95.94 93 GLY A N 1
ATOM 763 C CA . GLY A 1 93 ? 1.664 12.036 -0.229 1.00 95.94 93 GLY A CA 1
ATOM 764 C C . GLY A 1 93 ? 0.245 11.653 -0.665 1.00 95.94 93 GLY A C 1
ATOM 765 O O . GLY A 1 93 ? -0.592 11.379 0.189 1.00 95.94 93 GLY A O 1
ATOM 766 N N . LEU A 1 94 ? -0.041 11.605 -1.971 1.00 95.56 94 LEU A N 1
ATOM 767 C CA . LEU A 1 94 ? -1.364 11.181 -2.451 1.00 95.56 94 LEU A CA 1
ATOM 768 C C . LEU A 1 94 ? -1.587 9.675 -2.291 1.00 95.56 94 LEU A C 1
ATOM 770 O O . LEU A 1 94 ? -2.710 9.271 -2.000 1.00 95.56 94 LEU A O 1
ATOM 774 N N . ASP A 1 95 ? -0.532 8.871 -2.394 1.00 96.25 95 ASP A N 1
ATOM 775 C CA . ASP A 1 95 ? -0.601 7.427 -2.162 1.00 96.25 95 ASP A CA 1
ATOM 776 C C . ASP A 1 95 ? -0.868 7.153 -0.677 1.00 96.25 95 ASP A C 1
ATOM 778 O O . ASP A 1 95 ? -1.725 6.342 -0.334 1.00 96.25 95 ASP A O 1
ATOM 782 N N . ALA A 1 96 ? -0.225 7.920 0.211 1.00 97.62 96 ALA A N 1
ATOM 783 C CA . ALA A 1 96 ? -0.488 7.892 1.647 1.00 97.62 96 ALA A CA 1
ATOM 784 C C . ALA A 1 96 ? -1.934 8.297 1.994 1.00 97.62 96 ALA A C 1
ATOM 786 O O . ALA A 1 96 ? -2.581 7.630 2.801 1.00 97.62 96 ALA A O 1
ATOM 787 N N . VAL A 1 97 ? -2.464 9.355 1.362 1.00 98.06 97 VAL A N 1
ATOM 788 C CA . VAL A 1 97 ? -3.876 9.761 1.505 1.00 98.06 97 VAL A CA 1
ATOM 789 C C . VAL A 1 97 ? -4.812 8.655 1.025 1.00 98.06 97 VAL A C 1
ATOM 791 O O . VAL A 1 97 ? -5.793 8.361 1.703 1.00 98.06 97 VAL A O 1
ATOM 794 N N . ALA A 1 98 ? -4.515 8.030 -0.116 1.00 97.69 98 ALA A N 1
ATOM 795 C CA . ALA A 1 98 ? -5.344 6.965 -0.662 1.00 97.69 98 ALA A CA 1
ATOM 796 C C . ALA A 1 98 ? -5.361 5.735 0.251 1.00 97.69 98 ALA A C 1
ATOM 798 O O . ALA A 1 98 ? -6.435 5.255 0.602 1.00 97.69 98 ALA A O 1
ATOM 799 N N . LEU A 1 99 ? -4.189 5.267 0.690 1.00 98.25 99 LEU A N 1
ATOM 800 C CA . LEU A 1 99 ? -4.059 4.138 1.609 1.00 98.25 99 LEU A CA 1
ATOM 801 C C . LEU A 1 99 ? -4.802 4.395 2.926 1.00 98.25 99 LEU A C 1
ATOM 803 O O . LEU A 1 99 ? -5.643 3.591 3.333 1.00 98.25 99 LEU A O 1
ATOM 807 N N . TYR A 1 100 ? -4.543 5.545 3.557 1.00 98.56 100 TYR A N 1
ATOM 808 C CA . TYR A 1 100 ? -5.218 5.936 4.793 1.00 98.56 100 TYR A CA 1
ATOM 809 C C . TYR A 1 100 ? -6.739 5.993 4.592 1.00 98.56 100 TYR A C 1
ATOM 811 O O . TYR A 1 100 ? -7.506 5.477 5.410 1.00 98.56 100 TYR A O 1
ATOM 819 N N . GLY A 1 101 ? -7.183 6.616 3.498 1.00 98.19 101 GLY A N 1
ATOM 820 C CA . GLY A 1 101 ? -8.592 6.793 3.175 1.00 98.19 101 GLY A CA 1
ATOM 821 C C . GLY A 1 101 ? -9.317 5.473 2.945 1.00 98.19 101 GLY A C 1
ATOM 822 O O . GLY A 1 101 ? -10.383 5.256 3.521 1.00 98.19 101 GLY A O 1
ATOM 823 N N . PHE A 1 102 ? -8.722 4.560 2.175 1.00 98.06 102 PHE A N 1
ATOM 824 C CA . PHE A 1 102 ? -9.299 3.244 1.916 1.00 98.06 102 PHE A CA 1
ATOM 825 C C . PHE A 1 102 ? -9.470 2.425 3.192 1.00 98.06 102 PHE A C 1
ATOM 827 O O . PHE A 1 102 ? -10.554 1.893 3.427 1.00 98.06 102 PHE A O 1
ATOM 834 N N . ILE A 1 103 ? -8.451 2.381 4.050 1.00 98.50 103 ILE A N 1
ATOM 835 C CA . ILE A 1 103 ? -8.534 1.686 5.339 1.00 98.50 103 ILE A CA 1
ATOM 836 C C . ILE A 1 103 ? -9.620 2.310 6.221 1.00 98.50 103 ILE A C 1
ATOM 838 O O . ILE A 1 103 ? -10.449 1.597 6.784 1.00 98.50 103 ILE A O 1
ATOM 842 N N . SER A 1 104 ? -9.653 3.641 6.312 1.00 97.88 104 SER A N 1
ATOM 843 C CA . SER A 1 104 ? -10.605 4.356 7.171 1.00 97.88 104 SER A CA 1
ATOM 844 C C . SER A 1 104 ? -12.058 4.166 6.731 1.00 97.88 104 SER A C 1
ATOM 846 O O . SER A 1 104 ? -12.962 4.062 7.564 1.00 97.88 104 SER A O 1
ATOM 848 N N . GLN A 1 105 ? -12.287 4.119 5.418 1.00 95.94 105 GLN A N 1
ATOM 849 C CA . GLN A 1 105 ? -13.611 3.991 4.822 1.00 95.94 105 GLN A CA 1
ATOM 850 C C . GLN A 1 105 ? -14.118 2.550 4.835 1.00 95.94 105 GLN A C 1
ATOM 852 O O . GLN A 1 105 ? -15.258 2.311 5.235 1.00 95.94 105 GLN A O 1
ATOM 857 N N . TYR A 1 106 ? -13.294 1.603 4.383 1.00 95.81 106 TYR A N 1
ATOM 858 C CA . TYR A 1 106 ? -13.722 0.219 4.178 1.00 95.81 106 TYR A CA 1
ATOM 859 C C . TYR A 1 106 ? -13.522 -0.667 5.399 1.00 95.81 106 TYR A C 1
ATOM 861 O O . TYR A 1 106 ? -14.236 -1.657 5.531 1.00 95.81 106 TYR A O 1
ATOM 869 N N . LYS A 1 107 ? -12.628 -0.278 6.314 1.00 97.75 107 LYS A N 1
ATOM 870 C CA . LYS A 1 107 ? -12.372 -0.978 7.576 1.00 97.75 107 LYS A CA 1
ATOM 871 C C . LYS A 1 107 ? -12.124 -2.477 7.359 1.00 97.75 107 LYS A C 1
ATOM 873 O O . LYS A 1 107 ? -12.882 -3.294 7.891 1.00 97.75 107 LYS A O 1
ATOM 878 N N . PRO A 1 108 ? -11.114 -2.830 6.538 1.00 98.25 108 PRO A N 1
ATOM 879 C CA . PRO A 1 108 ? -10.845 -4.219 6.175 1.00 98.25 108 PRO A CA 1
ATOM 880 C C . PRO A 1 108 ? -10.621 -5.069 7.428 1.00 98.25 108 PRO A C 1
ATOM 882 O O . PRO A 1 108 ? -10.114 -4.563 8.430 1.00 98.25 108 PRO A O 1
ATOM 885 N N . SER A 1 109 ? -10.952 -6.357 7.395 1.00 98.31 109 SER A N 1
ATOM 886 C CA . SER A 1 109 ? -10.600 -7.235 8.520 1.00 98.31 109 SER A CA 1
ATOM 887 C C . SER A 1 109 ? -9.101 -7.525 8.508 1.00 98.31 109 SER A C 1
ATOM 889 O O . SER A 1 109 ? -8.474 -7.574 9.566 1.00 98.31 109 SER A O 1
ATOM 891 N N . ARG A 1 110 ? -8.519 -7.633 7.309 1.00 98.44 110 ARG A N 1
ATOM 892 C CA . ARG A 1 110 ? -7.100 -7.906 7.083 1.00 98.44 110 ARG A CA 1
ATOM 893 C C . ARG A 1 110 ? -6.489 -6.891 6.123 1.00 98.44 110 ARG A C 1
ATOM 895 O O . ARG A 1 110 ? -7.040 -6.581 5.066 1.00 98.44 110 ARG A O 1
ATOM 902 N N . TYR A 1 111 ? -5.316 -6.403 6.491 1.00 98.56 111 TYR A N 1
ATOM 903 C CA . TYR A 1 111 ? -4.424 -5.644 5.632 1.00 98.56 111 TYR A CA 1
ATOM 904 C C . TYR A 1 111 ? -3.131 -6.444 5.466 1.00 98.56 111 TYR A C 1
ATOM 906 O O . TYR A 1 111 ? -2.385 -6.655 6.423 1.00 98.56 111 TYR A O 1
ATOM 914 N N . PHE A 1 112 ? -2.892 -6.932 4.256 1.00 98.19 112 PHE A N 1
ATOM 915 C CA . PHE A 1 112 ? -1.665 -7.620 3.883 1.00 98.19 112 PHE A CA 1
ATOM 916 C C . PHE A 1 112 ? -0.768 -6.652 3.129 1.00 98.19 112 PHE A C 1
ATOM 918 O O . PHE A 1 112 ? -1.236 -5.913 2.267 1.00 98.19 112 PHE A O 1
ATOM 925 N N . GLU A 1 113 ? 0.523 -6.681 3.423 1.00 97.88 113 GLU A N 1
ATOM 926 C CA . GLU A 1 113 ? 1.519 -5.872 2.739 1.00 97.88 113 GLU A CA 1
ATOM 927 C C . GLU A 1 113 ? 2.701 -6.737 2.312 1.00 97.88 113 GLU A C 1
ATOM 929 O O . GLU A 1 113 ? 3.308 -7.437 3.122 1.00 97.88 113 GLU A O 1
ATOM 934 N N . ILE A 1 114 ? 3.032 -6.692 1.024 1.00 97.19 114 ILE A N 1
ATOM 935 C CA . ILE A 1 114 ? 4.298 -7.222 0.519 1.00 97.19 114 ILE A CA 1
ATOM 936 C C . ILE A 1 114 ? 5.290 -6.064 0.571 1.00 97.19 114 ILE A C 1
ATOM 938 O O . ILE A 1 114 ? 5.209 -5.161 -0.259 1.00 97.19 114 ILE A O 1
ATOM 942 N N . GLY A 1 115 ? 6.179 -6.107 1.561 1.00 94.69 115 GLY A N 1
ATOM 943 C CA . GLY A 1 115 ? 7.020 -5.008 2.028 1.00 94.69 115 GLY A CA 1
ATOM 944 C C . GLY A 1 115 ? 6.702 -4.607 3.476 1.00 94.69 115 GLY A C 1
ATOM 945 O O . GLY A 1 115 ? 5.665 -4.971 4.039 1.00 94.69 115 GLY A O 1
ATOM 946 N N . VAL A 1 116 ? 7.608 -3.856 4.106 1.00 94.44 116 VAL A N 1
ATOM 947 C CA . VAL A 1 116 ? 7.314 -3.090 5.326 1.00 94.44 116 VAL A CA 1
ATOM 948 C C . VAL A 1 116 ? 8.003 -1.730 5.283 1.00 94.44 116 VAL A C 1
ATOM 950 O O . VAL A 1 116 ? 9.200 -1.617 5.016 1.00 94.44 116 VAL A O 1
ATOM 953 N N . GLY A 1 117 ? 7.265 -0.659 5.578 1.00 93.62 117 GLY A N 1
ATOM 954 C CA . GLY A 1 117 ? 7.820 0.679 5.401 1.00 93.62 117 GLY A CA 1
ATOM 955 C C . GLY A 1 117 ? 6.935 1.821 5.872 1.00 93.62 117 GLY A C 1
ATOM 956 O O . GLY A 1 117 ? 6.204 1.727 6.858 1.00 93.62 117 GLY A O 1
ATOM 957 N N . ASN A 1 118 ? 7.048 2.964 5.191 1.00 94.88 118 ASN A N 1
ATOM 958 C CA . ASN A 1 118 ? 6.253 4.143 5.533 1.00 94.88 118 ASN A CA 1
ATOM 959 C C . ASN A 1 118 ? 4.765 3.953 5.197 1.00 94.88 118 ASN A C 1
ATOM 961 O O . ASN A 1 118 ? 3.931 4.468 5.937 1.00 94.88 118 ASN A O 1
ATOM 965 N N . SER A 1 119 ? 4.430 3.169 4.169 1.00 96.75 119 SER A N 1
ATOM 966 C CA . SER A 1 119 ? 3.078 2.645 3.896 1.00 96.75 119 SER A CA 1
ATOM 967 C C . SER A 1 119 ? 2.476 1.975 5.124 1.00 96.75 119 SER A C 1
ATOM 969 O O . SER A 1 119 ? 1.416 2.400 5.582 1.00 96.75 119 SER A O 1
ATOM 971 N N . THR A 1 120 ? 3.196 1.038 5.741 1.00 97.38 120 THR A N 1
ATOM 972 C CA . THR A 1 120 ? 2.749 0.340 6.953 1.00 97.38 120 THR A CA 1
ATOM 973 C C . THR A 1 120 ? 2.461 1.304 8.108 1.00 97.38 120 THR A C 1
ATOM 975 O O . THR A 1 120 ? 1.470 1.144 8.817 1.00 97.38 120 THR A O 1
ATOM 978 N N . LYS A 1 121 ? 3.264 2.365 8.283 1.00 97.31 121 LYS A N 1
ATOM 979 C CA . LYS A 1 121 ? 3.022 3.391 9.322 1.00 97.31 121 LYS A CA 1
ATOM 980 C C . LYS A 1 121 ? 1.736 4.175 9.066 1.00 97.31 121 LYS A C 1
ATOM 982 O O . LYS A 1 121 ? 0.973 4.429 9.995 1.00 97.31 121 LYS A O 1
ATOM 987 N N . PHE A 1 122 ? 1.479 4.548 7.810 1.00 98.12 122 PHE A N 1
ATOM 988 C CA . PHE A 1 122 ? 0.225 5.203 7.427 1.00 98.12 122 PHE A CA 1
ATOM 989 C C . PHE A 1 122 ? -0.975 4.264 7.586 1.00 98.12 122 PHE A C 1
ATOM 991 O O . PHE A 1 122 ? -2.007 4.693 8.104 1.00 98.12 122 PHE A O 1
ATOM 998 N N . ALA A 1 123 ? -0.832 2.988 7.215 1.00 98.31 123 ALA A N 1
ATOM 999 C CA . ALA A 1 123 ? -1.856 1.972 7.427 1.00 98.31 123 ALA A CA 1
ATOM 1000 C C . ALA A 1 123 ? -2.171 1.799 8.920 1.00 98.31 123 ALA A C 1
ATOM 1002 O O . ALA A 1 123 ? -3.333 1.888 9.318 1.00 98.31 123 ALA A O 1
ATOM 1003 N N . LYS A 1 124 ? -1.143 1.661 9.768 1.00 98.12 124 LYS A N 1
ATOM 1004 C CA . LYS A 1 124 ? -1.304 1.556 11.223 1.00 98.12 124 LYS A CA 1
ATOM 1005 C C . LYS A 1 124 ? -1.993 2.782 11.817 1.00 98.12 124 LYS A C 1
ATOM 1007 O O . LYS A 1 124 ? -2.881 2.626 12.652 1.00 98.12 124 LYS A O 1
ATOM 1012 N N . GLN A 1 125 ? -1.636 3.988 11.372 1.00 98.06 125 GLN A N 1
ATOM 1013 C CA . GLN A 1 125 ? -2.298 5.215 11.820 1.00 98.06 125 GLN A CA 1
ATOM 1014 C C . GLN A 1 125 ? -3.788 5.228 11.446 1.00 98.06 125 GLN A C 1
ATOM 1016 O O . GLN A 1 125 ? -4.622 5.508 12.301 1.00 98.06 125 GLN A O 1
ATOM 1021 N N . ALA A 1 126 ? -4.143 4.869 10.208 1.00 98.38 126 ALA A N 1
ATOM 1022 C CA . ALA A 1 126 ? -5.541 4.778 9.779 1.00 98.38 126 ALA A CA 1
ATOM 1023 C C . ALA A 1 126 ? -6.339 3.735 10.583 1.00 98.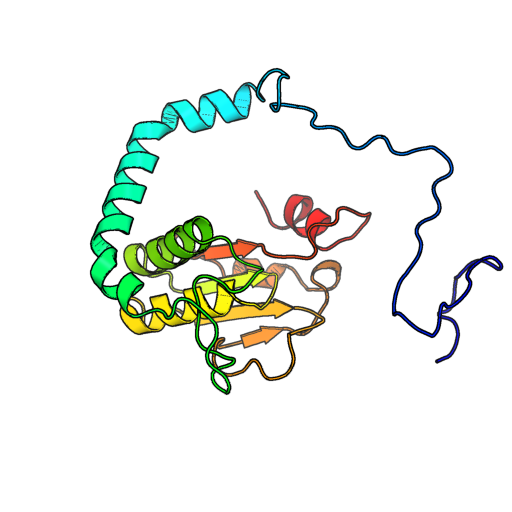38 126 ALA A C 1
ATOM 1025 O O . ALA A 1 126 ? -7.482 3.978 10.970 1.00 98.38 126 ALA A O 1
ATOM 1026 N N . ILE A 1 127 ? -5.723 2.585 10.870 1.00 98.38 127 ILE A N 1
ATOM 1027 C CA . ILE A 1 127 ? -6.301 1.511 11.689 1.00 98.38 127 ILE A CA 1
ATOM 1028 C C . ILE A 1 127 ? -6.573 2.000 13.110 1.00 98.38 127 ILE A C 1
ATOM 1030 O O . ILE A 1 127 ? -7.684 1.822 13.610 1.00 98.38 127 ILE A O 1
ATOM 1034 N N . ASN A 1 128 ? -5.598 2.662 13.735 1.00 97.38 128 ASN A N 1
ATOM 1035 C CA . ASN A 1 128 ? -5.753 3.221 15.076 1.00 97.38 128 ASN A CA 1
ATOM 1036 C C . ASN A 1 128 ? -6.878 4.264 15.132 1.00 97.38 128 ASN A C 1
ATOM 1038 O O . ASN A 1 128 ? -7.638 4.291 16.099 1.00 97.38 128 ASN A O 1
ATOM 1042 N N . ASP A 1 129 ? -7.001 5.090 14.093 1.00 97.62 129 ASP A N 1
ATOM 1043 C CA . ASP A 1 129 ? -7.978 6.175 14.059 1.00 97.62 129 ASP A CA 1
ATOM 1044 C C . ASP A 1 129 ? -9.406 5.683 13.752 1.00 97.62 129 ASP A C 1
ATOM 1046 O O . ASP A 1 129 ? -10.366 6.209 14.317 1.00 97.62 129 ASP A O 1
ATOM 1050 N N . HIS A 1 130 ? -9.571 4.683 12.870 1.00 97.62 130 HIS A N 1
ATOM 1051 C CA . HIS A 1 130 ? -10.885 4.370 12.274 1.00 97.62 130 HIS A CA 1
ATOM 1052 C C . HIS A 1 130 ? -11.247 2.883 12.175 1.00 97.62 130 HIS A C 1
ATOM 1054 O O . HIS A 1 130 ? -12.425 2.569 11.959 1.00 97.62 130 HIS A O 1
ATOM 1060 N N . SER A 1 131 ? -10.284 1.967 12.319 1.00 95.81 131 SER A N 1
ATOM 1061 C CA . SER A 1 131 ? -10.470 0.539 12.019 1.00 95.81 131 SER A CA 1
ATOM 1062 C C . SER A 1 131 ? -9.746 -0.395 12.995 1.00 95.81 131 SER A C 1
ATOM 1064 O O . SER A 1 131 ? -9.020 -1.300 12.604 1.00 95.81 131 SER A O 1
ATOM 1066 N N . ASN A 1 132 ? -9.980 -0.216 14.294 1.00 92.81 132 ASN A N 1
ATOM 1067 C CA . ASN A 1 132 ? -9.277 -0.910 15.384 1.00 92.81 132 ASN A CA 1
ATOM 1068 C C . ASN A 1 132 ? -9.354 -2.456 15.404 1.00 92.81 132 ASN A C 1
ATOM 1070 O O . ASN A 1 132 ? -8.748 -3.072 16.277 1.00 92.81 132 ASN A O 1
ATOM 1074 N N . ARG A 1 133 ? -10.118 -3.082 14.501 1.00 94.94 133 ARG A N 1
ATOM 1075 C CA . ARG A 1 133 ? -10.204 -4.545 14.346 1.00 94.94 133 ARG A CA 1
ATOM 1076 C C . ARG A 1 133 ? -9.394 -5.083 13.165 1.00 94.94 133 ARG A C 1
ATOM 1078 O O . ARG A 1 133 ? -9.306 -6.296 13.031 1.00 94.94 133 ARG A O 1
ATOM 1085 N N . THR A 1 134 ? -8.843 -4.211 12.322 1.00 98.50 134 THR A N 1
ATOM 1086 C CA . THR A 1 134 ? -7.992 -4.616 11.201 1.00 98.50 134 THR A CA 1
ATOM 1087 C C . THR A 1 134 ? -6.676 -5.175 11.722 1.00 98.50 134 THR A C 1
ATOM 1089 O O . THR A 1 134 ? -5.997 -4.495 12.493 1.00 98.50 134 THR A O 1
ATOM 1092 N N . SER A 1 135 ? -6.300 -6.369 11.266 1.00 98.31 135 SER A N 1
ATOM 1093 C CA . SER A 1 135 ? -4.956 -6.913 11.469 1.00 98.31 135 SER A CA 1
ATOM 1094 C C . SER A 1 135 ? -4.030 -6.569 10.302 1.00 98.31 135 SER A C 1
ATOM 1096 O O . SER A 1 135 ? -4.464 -6.476 9.154 1.00 98.31 135 SER A O 1
ATOM 1098 N N . ILE A 1 136 ? -2.745 -6.385 10.592 1.00 98.56 136 ILE A N 1
ATOM 1099 C CA . ILE A 1 136 ? -1.692 -6.083 9.619 1.00 98.56 136 ILE A CA 1
ATOM 1100 C C . ILE A 1 136 ? -0.729 -7.269 9.544 1.00 98.56 136 ILE A C 1
ATOM 1102 O O . ILE A 1 136 ? -0.056 -7.588 10.529 1.00 98.56 136 ILE A O 1
ATOM 1106 N N . THR A 1 137 ? -0.606 -7.863 8.359 1.00 98.25 137 THR A N 1
ATOM 1107 C CA . THR A 1 137 ? 0.420 -8.868 8.045 1.00 98.25 137 THR A CA 1
ATOM 1108 C C . THR A 1 137 ? 1.376 -8.311 7.002 1.00 98.25 137 THR A C 1
ATOM 1110 O O . THR A 1 137 ? 0.951 -7.957 5.908 1.00 98.25 137 THR A O 1
ATOM 1113 N N . THR A 1 138 ? 2.665 -8.236 7.323 1.00 97.88 138 THR A N 1
ATOM 1114 C CA . THR A 1 138 ? 3.717 -7.778 6.407 1.00 97.88 138 THR A CA 1
ATOM 1115 C C . THR A 1 138 ? 4.618 -8.940 5.993 1.00 97.88 138 THR A C 1
ATOM 1117 O O . THR A 1 138 ? 4.911 -9.837 6.787 1.00 97.88 138 THR A O 1
ATOM 1120 N N . ILE A 1 139 ? 5.076 -8.935 4.743 1.00 97.44 139 ILE A N 1
ATOM 1121 C CA . ILE A 1 139 ? 6.012 -9.918 4.186 1.00 97.44 139 ILE A CA 1
ATOM 1122 C C . ILE A 1 139 ? 7.219 -9.154 3.655 1.00 97.44 139 ILE A C 1
ATOM 1124 O O . ILE A 1 139 ? 7.129 -8.511 2.613 1.00 97.44 139 ILE A O 1
ATOM 1128 N N . ASP A 1 140 ? 8.349 -9.223 4.355 1.00 95.06 140 ASP A N 1
ATOM 1129 C CA . ASP A 1 140 ? 9.574 -8.532 3.946 1.00 95.06 140 ASP A CA 1
ATOM 1130 C C . ASP A 1 140 ? 10.816 -9.350 4.349 1.00 95.06 140 ASP A C 1
ATOM 1132 O O . ASP A 1 140 ? 11.019 -9.606 5.540 1.00 95.06 140 ASP A O 1
ATOM 1136 N N . PRO A 1 141 ? 11.668 -9.789 3.401 1.00 93.88 141 PRO A N 1
ATOM 1137 C CA . PRO A 1 141 ? 12.911 -10.493 3.723 1.00 93.88 141 PRO A CA 1
ATOM 1138 C C . PRO A 1 141 ? 13.972 -9.618 4.410 1.00 93.88 141 PRO A C 1
ATOM 1140 O O . PRO A 1 141 ? 14.894 -10.160 5.024 1.00 93.88 141 PRO A O 1
ATOM 1143 N N . TYR A 1 142 ? 13.870 -8.293 4.301 1.00 90.88 142 TYR A N 1
ATOM 1144 C CA . TYR A 1 142 ? 14.843 -7.317 4.788 1.00 90.88 142 TYR A CA 1
ATOM 1145 C C . TYR A 1 142 ? 14.154 -6.127 5.484 1.00 90.88 142 TYR A C 1
ATOM 1147 O O . TYR A 1 142 ? 14.364 -4.977 5.086 1.00 90.88 142 TYR A O 1
ATOM 1155 N N . PRO A 1 143 ? 13.376 -6.370 6.558 1.00 89.69 143 PRO A N 1
ATOM 1156 C CA . PRO A 1 143 ? 12.619 -5.321 7.228 1.00 89.69 143 PRO A CA 1
ATOM 1157 C C . PRO A 1 143 ? 13.554 -4.254 7.809 1.00 89.69 143 PRO A C 1
ATOM 1159 O O . PRO A 1 143 ? 14.637 -4.557 8.326 1.00 89.69 143 PRO A O 1
ATOM 1162 N N . MET A 1 144 ? 13.127 -2.989 7.756 1.00 83.62 144 MET A N 1
ATOM 1163 C CA . MET A 1 144 ? 13.922 -1.875 8.277 1.00 83.62 144 MET A CA 1
ATOM 1164 C C . MET A 1 144 ? 14.210 -2.056 9.784 1.00 83.62 144 MET A C 1
ATOM 1166 O O . MET A 1 144 ? 13.271 -2.185 10.574 1.00 83.62 144 MET A O 1
ATOM 1170 N N . PRO A 1 145 ? 15.485 -2.004 10.225 1.00 81.69 145 PRO A N 1
ATOM 1171 C CA . PRO A 1 145 ? 15.825 -2.131 11.638 1.00 81.69 145 PRO A CA 1
ATOM 1172 C C . PRO A 1 145 ? 15.141 -1.070 12.506 1.00 81.69 145 PRO A C 1
ATOM 1174 O O . PRO A 1 145 ? 15.115 0.110 12.159 1.00 81.69 145 PRO A O 1
ATOM 1177 N N . GLY A 1 146 ? 14.634 -1.488 13.666 1.00 81.19 146 GLY A N 1
ATOM 1178 C CA . GLY A 1 146 ? 13.999 -0.601 14.645 1.00 81.19 146 GLY A CA 1
ATOM 1179 C C . GLY A 1 146 ? 12.519 -0.312 14.388 1.00 81.19 146 GLY A C 1
ATOM 1180 O O . GLY A 1 146 ? 11.879 0.271 15.257 1.00 81.19 146 GLY A O 1
ATOM 1181 N N . VAL A 1 147 ? 11.965 -0.742 13.251 1.00 83.06 147 VAL A N 1
ATOM 1182 C CA . VAL A 1 147 ? 10.515 -0.760 13.043 1.00 83.06 147 VAL A CA 1
ATOM 1183 C C . VAL A 1 147 ? 9.920 -1.933 13.811 1.00 83.06 147 VAL A C 1
ATOM 1185 O O . VAL A 1 147 ? 10.295 -3.080 13.587 1.00 83.06 147 VAL A O 1
ATOM 1188 N N . ALA A 1 148 ? 8.998 -1.635 14.716 1.00 85.19 148 ALA A N 1
ATOM 1189 C CA . ALA A 1 148 ? 8.259 -2.617 15.502 1.00 85.19 148 ALA A CA 1
ATOM 1190 C C . ALA A 1 148 ? 6.864 -2.066 15.816 1.00 85.19 148 ALA A C 1
ATOM 1192 O O . ALA A 1 148 ? 6.616 -0.877 15.634 1.00 85.19 148 ALA A O 1
ATOM 1193 N N . ASP A 1 149 ? 5.948 -2.914 16.277 1.00 89.06 149 ASP A N 1
ATOM 1194 C CA . ASP A 1 149 ? 4.620 -2.519 16.779 1.00 89.06 149 ASP A CA 1
ATOM 1195 C C . ASP A 1 149 ? 3.699 -1.791 15.771 1.00 89.06 149 ASP A C 1
ATOM 1197 O O . ASP A 1 149 ? 2.635 -1.283 16.136 1.00 89.06 149 ASP A O 1
ATOM 1201 N N . ILE A 1 150 ? 4.065 -1.766 14.483 1.00 94.62 150 ILE A N 1
ATOM 1202 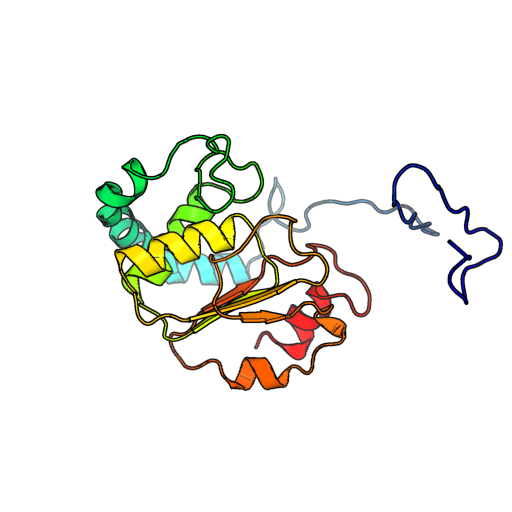C CA . ILE A 1 150 ? 3.229 -1.241 13.389 1.00 94.62 150 ILE A CA 1
ATOM 1203 C C . ILE A 1 150 ? 2.571 -2.337 12.547 1.00 94.62 150 ILE A C 1
ATOM 1205 O O . ILE A 1 150 ? 1.884 -2.027 11.581 1.00 94.62 150 ILE A O 1
ATOM 1209 N N . TYR A 1 151 ? 2.770 -3.600 12.914 1.00 96.25 151 TYR A N 1
ATOM 1210 C CA . TYR A 1 151 ? 2.154 -4.774 12.306 1.00 96.25 151 TYR A CA 1
ATOM 1211 C C . TYR A 1 151 ? 1.797 -5.794 13.392 1.00 96.25 151 TYR A C 1
ATOM 1213 O O . TYR A 1 151 ? 2.390 -5.778 14.471 1.00 96.25 151 TYR A O 1
ATOM 1221 N N . ASP A 1 152 ? 0.854 -6.687 13.102 1.00 97.38 152 ASP A N 1
ATOM 1222 C CA . ASP A 1 152 ? 0.486 -7.793 13.993 1.00 97.38 152 ASP A CA 1
ATOM 1223 C C . ASP A 1 152 ? 1.286 -9.058 13.662 1.00 97.38 152 ASP A C 1
ATOM 1225 O O . ASP A 1 152 ? 1.610 -9.850 14.543 1.00 97.38 152 ASP A O 1
ATOM 1229 N N . THR A 1 153 ? 1.640 -9.247 12.389 1.00 97.38 153 THR A N 1
ATOM 1230 C CA . THR A 1 153 ? 2.473 -10.359 11.917 1.00 97.38 153 THR A CA 1
ATOM 1231 C C . THR A 1 153 ? 3.504 -9.856 10.911 1.00 97.38 153 THR A C 1
ATOM 1233 O O . THR A 1 153 ? 3.159 -9.123 9.991 1.00 97.38 153 THR A O 1
ATOM 1236 N N . LEU A 1 154 ? 4.764 -10.269 11.080 1.00 97.00 154 LEU A N 1
ATOM 1237 C CA . LEU A 1 154 ? 5.850 -10.042 10.124 1.00 97.00 154 LEU A CA 1
ATOM 1238 C C . LEU A 1 154 ? 6.415 -11.388 9.670 1.00 97.00 154 LEU A C 1
ATOM 1240 O O . LEU A 1 154 ? 6.890 -12.184 10.484 1.00 97.00 154 LEU A O 1
ATOM 1244 N N . ILE A 1 155 ? 6.415 -11.611 8.362 1.00 97.06 155 ILE A N 1
ATOM 1245 C CA . ILE A 1 155 ? 6.972 -12.794 7.714 1.00 97.06 155 ILE A CA 1
ATOM 1246 C C . ILE A 1 155 ? 8.299 -12.406 7.069 1.00 97.06 155 ILE A C 1
ATOM 1248 O O . ILE A 1 155 ? 8.343 -11.752 6.028 1.00 97.06 155 ILE A O 1
ATOM 1252 N N . ILE A 1 156 ? 9.398 -12.840 7.688 1.00 96.12 156 ILE A N 1
ATOM 1253 C CA . ILE A 1 156 ? 10.755 -12.557 7.206 1.00 96.12 156 ILE A CA 1
ATOM 1254 C C . ILE A 1 156 ? 11.165 -13.623 6.190 1.00 96.12 156 ILE A C 1
ATOM 1256 O O . ILE A 1 156 ? 11.871 -14.584 6.512 1.00 96.12 156 ILE A O 1
ATOM 1260 N N . LYS A 1 157 ? 10.663 -13.493 4.959 1.00 95.69 157 LYS A N 1
ATOM 1261 C CA . LYS A 1 157 ? 10.940 -14.430 3.866 1.00 95.69 157 LYS A CA 1
ATOM 1262 C C . LYS A 1 157 ? 10.791 -13.745 2.501 1.00 95.69 157 LYS A C 1
ATOM 1264 O O . LYS A 1 157 ? 9.884 -12.932 2.352 1.00 95.69 157 LYS A O 1
ATOM 1269 N N . PRO A 1 158 ? 11.624 -14.085 1.498 1.00 95.31 158 PRO A N 1
ATOM 1270 C CA . PRO A 1 158 ? 11.378 -13.659 0.122 1.00 95.31 158 PRO A CA 1
ATOM 1271 C C . PRO A 1 158 ? 10.035 -14.206 -0.370 1.00 95.31 158 PRO A C 1
ATOM 1273 O O . PRO A 1 158 ? 9.735 -15.383 -0.134 1.00 95.31 158 PRO A O 1
ATOM 1276 N N . LEU A 1 159 ? 9.243 -13.363 -1.036 1.00 96.56 159 LEU A N 1
ATOM 1277 C CA . LEU A 1 159 ? 7.894 -13.715 -1.484 1.00 96.56 159 LEU A CA 1
ATOM 1278 C C . LEU A 1 159 ? 7.916 -14.920 -2.429 1.00 96.56 159 LEU A C 1
ATOM 1280 O O . LEU A 1 159 ? 7.110 -15.829 -2.283 1.00 96.56 159 LEU A O 1
ATOM 1284 N N . GLU A 1 160 ? 8.895 -14.974 -3.329 1.00 95.62 160 GLU A N 1
ATOM 1285 C CA . GLU A 1 160 ? 9.089 -16.052 -4.301 1.00 95.62 160 GLU A CA 1
ATOM 1286 C C . GLU A 1 160 ? 9.413 -17.419 -3.688 1.00 95.62 160 GLU A C 1
ATOM 1288 O O . GLU A 1 160 ? 9.454 -18.429 -4.386 1.00 95.62 160 GLU A O 1
ATOM 1293 N N . HIS A 1 161 ? 9.659 -17.471 -2.380 1.00 96.25 161 HIS A N 1
ATOM 1294 C CA . HIS A 1 161 ? 9.856 -18.714 -1.645 1.00 96.25 161 HIS A CA 1
ATOM 1295 C C . HIS A 1 161 ? 8.713 -19.001 -0.664 1.00 96.25 161 HIS A C 1
ATOM 1297 O O . HIS A 1 161 ? 8.754 -20.028 0.024 1.00 96.25 161 HIS A O 1
ATOM 1303 N N . LEU A 1 162 ? 7.749 -18.090 -0.513 1.00 96.00 162 LEU A N 1
ATOM 1304 C CA . LEU A 1 162 ? 6.620 -18.218 0.403 1.00 96.00 162 LEU A CA 1
ATOM 1305 C C . LEU A 1 162 ? 5.550 -19.151 -0.185 1.00 96.00 162 LEU A C 1
ATOM 1307 O O . LEU A 1 162 ? 5.360 -19.208 -1.394 1.00 96.00 162 LEU A O 1
ATOM 1311 N N . ALA A 1 163 ? 4.873 -19.898 0.688 1.00 96.38 163 ALA A N 1
ATOM 1312 C CA . ALA A 1 163 ? 3.702 -20.678 0.304 1.00 96.38 163 ALA A CA 1
ATOM 1313 C C . ALA A 1 163 ? 2.533 -19.695 0.117 1.00 96.38 163 ALA A C 1
ATOM 1315 O O . ALA A 1 163 ? 2.193 -18.970 1.056 1.00 96.38 163 ALA A O 1
ATOM 1316 N N . LEU A 1 164 ? 2.014 -19.583 -1.107 1.00 95.69 164 LEU A N 1
ATOM 1317 C CA . LEU A 1 164 ? 1.094 -18.507 -1.496 1.00 95.69 164 LEU A CA 1
ATOM 1318 C C . LEU A 1 164 ? -0.338 -18.724 -0.990 1.00 95.69 164 LEU A C 1
ATOM 1320 O O . LEU A 1 164 ? -1.128 -17.787 -1.016 1.00 95.69 164 LEU A O 1
ATOM 1324 N N . GLU A 1 165 ? -0.643 -19.899 -0.435 1.00 95.88 165 GLU A N 1
ATOM 1325 C CA . GLU A 1 165 ? -1.925 -20.221 0.206 1.00 95.88 165 GLU A CA 1
ATOM 1326 C C . GLU A 1 165 ? -2.245 -19.279 1.379 1.00 95.88 165 GLU A C 1
ATOM 1328 O O . GLU A 1 165 ? -3.389 -19.165 1.799 1.00 95.88 165 GLU A O 1
ATOM 1333 N N . ILE A 1 166 ? -1.252 -18.548 1.898 1.00 95.56 166 ILE A N 1
ATOM 1334 C CA . ILE A 1 166 ? -1.484 -17.484 2.881 1.00 95.56 166 ILE A CA 1
ATOM 1335 C C . ILE A 1 166 ? -2.427 -16.387 2.354 1.00 95.56 166 ILE A C 1
ATOM 1337 O O . ILE A 1 166 ? -3.150 -15.764 3.127 1.00 95.56 166 ILE A O 1
ATOM 1341 N N . PHE A 1 167 ? -2.444 -16.143 1.040 1.00 96.06 167 PHE A N 1
ATOM 1342 C CA . PHE A 1 167 ? -3.338 -15.157 0.436 1.00 96.06 167 PHE A CA 1
ATOM 1343 C C . PHE A 1 167 ? -4.777 -15.675 0.298 1.00 96.06 167 PHE A C 1
ATOM 1345 O O . PHE A 1 167 ? -5.678 -14.857 0.122 1.00 96.06 167 PHE A O 1
ATOM 1352 N N . ASP A 1 168 ? -5.021 -16.980 0.479 1.00 94.81 168 ASP A N 1
ATOM 1353 C CA . ASP A 1 168 ? -6.376 -17.551 0.541 1.00 94.81 168 ASP A CA 1
ATOM 1354 C C . ASP A 1 168 ? -7.133 -17.099 1.805 1.00 94.81 168 ASP A C 1
ATOM 1356 O O . ASP A 1 168 ? -8.351 -17.250 1.897 1.00 94.81 168 ASP A O 1
ATOM 1360 N N . GLU A 1 169 ? -6.426 -16.522 2.786 1.00 95.12 169 GLU A N 1
ATOM 1361 C CA . GLU A 1 169 ? -7.022 -15.901 3.972 1.00 95.12 169 GLU A CA 1
ATOM 1362 C C . GLU A 1 169 ? -7.719 -14.564 3.675 1.00 95.12 169 GLU A C 1
ATOM 1364 O O . GLU A 1 169 ? -8.499 -14.090 4.507 1.00 95.12 169 GLU A O 1
ATOM 1369 N N . LEU A 1 170 ? -7.424 -13.927 2.534 1.00 95.75 170 LEU A N 1
ATOM 1370 C CA . LEU A 1 170 ? -8.027 -12.651 2.156 1.00 95.75 170 LEU A CA 1
ATOM 1371 C C . LEU A 1 170 ? -9.493 -12.844 1.764 1.00 95.75 170 LEU A C 1
ATOM 1373 O O . LEU A 1 170 ? -9.835 -13.634 0.885 1.00 95.75 170 LEU A O 1
ATOM 1377 N N . GLU A 1 171 ? -10.366 -12.054 2.381 1.00 96.06 171 GLU A N 1
ATOM 1378 C CA . GLU A 1 171 ? -11.794 -12.048 2.082 1.00 96.06 171 GLU A CA 1
ATOM 1379 C C . GLU A 1 171 ? -12.202 -10.794 1.296 1.00 96.06 171 GLU A C 1
ATOM 1381 O O . GLU A 1 171 ? -11.466 -9.812 1.170 1.00 96.06 171 GLU A O 1
ATOM 1386 N N . ALA A 1 172 ? -13.420 -10.804 0.751 1.00 95.50 172 ALA A N 1
ATOM 1387 C CA . ALA A 1 172 ? -13.962 -9.635 0.071 1.00 95.50 172 ALA A CA 1
ATOM 1388 C C . ALA A 1 172 ? -14.007 -8.424 1.022 1.00 95.50 172 ALA A C 1
ATOM 1390 O O . ALA A 1 172 ? -14.685 -8.449 2.047 1.00 95.50 172 ALA A O 1
ATOM 1391 N N . GLY A 1 173 ? -13.320 -7.346 0.639 1.00 94.88 173 GLY A N 1
ATOM 1392 C CA . GLY A 1 173 ? -13.198 -6.128 1.442 1.00 94.88 173 GLY A CA 1
ATOM 1393 C C . GLY A 1 173 ? -11.879 -6.007 2.208 1.00 94.88 173 GLY A C 1
ATOM 1394 O O . GLY A 1 173 ? -11.596 -4.919 2.705 1.00 94.88 173 GLY A O 1
ATOM 1395 N N . ASP A 1 174 ? -11.064 -7.065 2.257 1.00 97.62 174 ASP A N 1
ATOM 1396 C CA . ASP A 1 174 ? -9.685 -6.993 2.742 1.00 97.62 174 ASP A CA 1
ATOM 1397 C C . ASP A 1 174 ? -8.769 -6.301 1.716 1.00 97.62 174 ASP A C 1
ATOM 1399 O O . ASP A 1 174 ? -9.121 -6.120 0.545 1.00 97.62 174 ASP A O 1
ATOM 1403 N N . ILE A 1 175 ? -7.591 -5.865 2.168 1.00 97.69 175 ILE A N 1
ATOM 1404 C CA . ILE A 1 175 ? -6.627 -5.132 1.339 1.00 97.69 175 ILE A CA 1
ATOM 1405 C C . ILE A 1 175 ? -5.333 -5.931 1.231 1.00 97.69 175 ILE A C 1
ATOM 1407 O O . ILE A 1 175 ? -4.725 -6.258 2.245 1.00 97.69 175 ILE A O 1
ATOM 1411 N N . LEU A 1 176 ? -4.875 -6.154 -0.003 1.00 97.38 176 LEU A N 1
ATOM 1412 C CA . LEU A 1 176 ? -3.497 -6.523 -0.314 1.00 97.38 176 LEU A CA 1
ATOM 1413 C C . LEU A 1 176 ? -2.779 -5.306 -0.912 1.00 97.38 176 LEU A C 1
ATOM 1415 O O . LEU A 1 176 ? -3.113 -4.856 -2.009 1.00 97.38 176 LEU A O 1
ATOM 1419 N N . PHE A 1 177 ? -1.802 -4.771 -0.186 1.00 97.50 177 PHE A N 1
ATOM 1420 C CA . PHE A 1 177 ? -0.928 -3.690 -0.622 1.00 97.50 177 PHE A CA 1
ATOM 1421 C C . PHE A 1 177 ? 0.408 -4.259 -1.110 1.00 97.50 177 PHE A C 1
ATOM 1423 O O . PHE A 1 177 ? 1.038 -5.077 -0.442 1.00 97.50 177 PHE A O 1
ATOM 1430 N N . ILE A 1 178 ? 0.838 -3.843 -2.299 1.00 95.50 178 ILE A N 1
ATOM 1431 C CA . ILE A 1 178 ? 2.048 -4.357 -2.946 1.00 95.50 178 ILE A CA 1
ATOM 1432 C C . ILE A 1 178 ? 3.054 -3.209 -3.041 1.00 95.50 178 ILE A C 1
ATOM 1434 O O . ILE A 1 178 ? 2.891 -2.326 -3.882 1.00 95.50 178 ILE A O 1
ATOM 1438 N N . ASP A 1 179 ? 4.095 -3.248 -2.209 1.00 92.06 179 ASP A N 1
ATOM 1439 C CA . ASP A 1 179 ? 5.244 -2.331 -2.242 1.00 92.06 179 ASP A CA 1
ATOM 1440 C C . ASP A 1 179 ? 6.553 -3.127 -2.171 1.00 92.06 179 ASP A C 1
ATOM 1442 O O . ASP A 1 179 ? 7.350 -3.043 -1.239 1.00 92.06 179 ASP A O 1
ATOM 1446 N N . ASN A 1 180 ? 6.712 -4.001 -3.158 1.00 88.00 180 ASN A N 1
ATOM 1447 C CA . ASN A 1 180 ? 7.779 -4.988 -3.208 1.00 88.00 180 ASN A CA 1
ATOM 1448 C C . ASN A 1 180 ? 9.073 -4.399 -3.822 1.00 88.00 180 ASN A C 1
ATOM 1450 O O . ASN A 1 180 ? 9.300 -3.195 -3.797 1.00 88.00 180 ASN A O 1
ATOM 1454 N N . SER A 1 181 ? 9.959 -5.214 -4.397 1.00 88.75 181 SER A N 1
ATOM 1455 C CA . SER A 1 181 ? 11.273 -4.758 -4.883 1.00 88.75 181 SER A CA 1
ATOM 1456 C C . SER A 1 181 ? 11.255 -3.764 -6.058 1.00 88.75 181 SER A C 1
ATOM 1458 O O . SER A 1 181 ? 12.301 -3.196 -6.393 1.00 88.75 181 SER A O 1
ATOM 1460 N N . HIS A 1 182 ? 10.109 -3.599 -6.733 1.00 89.19 182 HIS A N 1
ATOM 1461 C CA . HIS A 1 182 ? 9.927 -2.804 -7.963 1.00 89.19 182 HIS A CA 1
ATOM 1462 C C . HIS A 1 182 ? 10.822 -3.255 -9.135 1.00 89.19 182 HIS A C 1
ATOM 1464 O O . HIS A 1 182 ? 11.028 -2.512 -10.099 1.00 89.19 182 HIS A O 1
ATOM 1470 N N . ARG A 1 183 ? 11.372 -4.476 -9.083 1.00 88.88 183 ARG A N 1
ATOM 1471 C CA . ARG A 1 183 ? 12.247 -5.032 -10.124 1.00 88.88 183 ARG A CA 1
ATOM 1472 C C . ARG A 1 183 ? 11.704 -6.350 -10.660 1.00 88.88 183 ARG A C 1
ATOM 1474 O O . ARG A 1 183 ? 11.463 -7.304 -9.925 1.00 88.88 183 ARG A O 1
ATOM 1481 N N . VAL A 1 184 ? 11.563 -6.417 -11.980 1.00 92.81 184 VAL A N 1
ATOM 1482 C CA . VAL A 1 184 ? 11.052 -7.607 -12.666 1.00 92.81 184 VAL A CA 1
ATOM 1483 C C . VAL A 1 184 ? 12.223 -8.442 -13.170 1.00 92.81 184 VAL A C 1
ATOM 1485 O O . VAL A 1 184 ? 12.914 -8.045 -14.107 1.00 92.81 184 VAL A O 1
ATOM 1488 N N . PHE A 1 185 ? 12.428 -9.604 -12.556 1.00 90.94 185 PHE A N 1
ATOM 1489 C CA . PHE A 1 185 ? 13.374 -10.630 -12.994 1.00 90.94 185 PHE A CA 1
ATOM 1490 C C . PHE A 1 185 ? 12.680 -11.988 -13.010 1.00 90.94 185 PHE A C 1
ATOM 1492 O O . PHE A 1 185 ? 11.601 -12.137 -12.452 1.00 90.94 185 PHE A O 1
ATOM 1499 N N . MET A 1 186 ? 13.302 -12.996 -13.623 1.00 90.19 186 MET A N 1
ATOM 1500 C CA . MET A 1 186 ? 12.809 -14.368 -13.491 1.00 90.19 186 MET A CA 1
ATOM 1501 C C . MET A 1 186 ? 12.729 -14.737 -12.006 1.00 90.19 186 MET A C 1
ATOM 1503 O O . MET A 1 186 ? 13.737 -14.640 -11.307 1.00 90.19 186 MET A O 1
ATOM 1507 N N . ASN A 1 187 ? 11.547 -15.164 -11.559 1.00 91.75 187 ASN A N 1
ATOM 1508 C CA . ASN A 1 187 ? 11.282 -15.555 -10.176 1.00 91.75 187 ASN A CA 1
ATOM 1509 C C . ASN A 1 187 ? 11.539 -14.440 -9.141 1.00 91.75 187 ASN A C 1
ATOM 1511 O O . ASN A 1 187 ? 11.948 -14.733 -8.022 1.00 91.75 187 ASN A O 1
ATOM 1515 N N . SER A 1 188 ? 11.343 -13.165 -9.502 1.00 94.62 188 SER A N 1
ATOM 1516 C CA . SER A 1 188 ? 11.275 -12.089 -8.505 1.00 94.62 188 SER A CA 1
ATOM 1517 C C . SER A 1 188 ? 9.890 -12.006 -7.867 1.00 94.62 188 SER A C 1
ATOM 1519 O O . SER A 1 188 ? 8.887 -12.394 -8.472 1.00 94.62 188 SER A O 1
ATOM 1521 N N . ASP A 1 189 ? 9.826 -11.421 -6.676 1.00 94.62 189 ASP A N 1
ATOM 1522 C CA . ASP A 1 189 ? 8.588 -11.020 -6.005 1.00 94.62 189 ASP A CA 1
ATOM 1523 C C . ASP A 1 189 ? 7.586 -10.312 -6.935 1.00 94.62 189 ASP A C 1
ATOM 1525 O O . ASP A 1 189 ? 6.400 -10.629 -6.915 1.00 94.62 189 ASP A O 1
ATOM 1529 N N . VAL A 1 190 ? 8.041 -9.409 -7.810 1.00 95.56 190 VAL A N 1
ATOM 1530 C CA . VAL A 1 190 ? 7.172 -8.756 -8.800 1.00 95.56 190 VAL A CA 1
ATOM 1531 C C . VAL A 1 190 ? 6.571 -9.769 -9.768 1.00 95.56 190 VAL A C 1
ATOM 1533 O O . VAL A 1 190 ? 5.377 -9.703 -10.046 1.00 95.56 190 VAL A O 1
ATOM 1536 N N . THR A 1 191 ? 7.363 -10.710 -10.287 1.00 95.69 191 THR A N 1
ATOM 1537 C CA . THR A 1 191 ? 6.815 -11.732 -11.191 1.00 95.69 191 THR A CA 1
ATOM 1538 C C . THR A 1 191 ? 5.811 -12.639 -10.499 1.00 95.69 191 THR A C 1
ATOM 1540 O O . THR A 1 191 ? 4.773 -12.912 -11.087 1.00 95.69 191 THR A O 1
ATOM 1543 N N . VAL A 1 192 ? 6.067 -13.022 -9.248 1.00 96.00 192 VAL A N 1
ATOM 1544 C CA . VAL A 1 192 ? 5.157 -13.856 -8.449 1.00 96.00 192 VAL A CA 1
ATOM 1545 C C . VAL A 1 192 ? 3.840 -13.132 -8.195 1.00 96.00 192 VAL A C 1
ATOM 1547 O O . VAL A 1 192 ? 2.774 -13.697 -8.410 1.00 96.00 192 VAL A O 1
ATOM 1550 N N . VAL A 1 193 ? 3.889 -11.843 -7.839 1.00 95.81 193 VAL A N 1
ATOM 1551 C CA . VAL A 1 193 ? 2.680 -11.021 -7.691 1.00 95.81 193 VAL A CA 1
ATOM 1552 C C . VAL A 1 193 ? 1.823 -11.059 -8.953 1.00 95.81 193 VAL A C 1
ATOM 1554 O O . VAL A 1 193 ? 0.625 -11.304 -8.869 1.00 95.81 193 VAL A O 1
ATOM 1557 N N . PHE A 1 194 ? 2.415 -10.816 -10.122 1.00 94.06 194 PHE A N 1
ATOM 1558 C CA . PHE A 1 194 ? 1.648 -10.719 -11.364 1.00 94.06 194 PHE A CA 1
ATOM 1559 C C . PHE A 1 194 ? 1.203 -12.064 -11.946 1.00 94.06 194 PHE A C 1
ATOM 1561 O O . PHE A 1 194 ? 0.255 -12.069 -12.725 1.00 94.06 194 PHE A O 1
ATOM 1568 N N . LEU A 1 195 ? 1.901 -13.163 -11.650 1.00 95.06 195 LEU A N 1
ATOM 1569 C CA . LEU A 1 195 ? 1.625 -14.469 -12.257 1.00 95.06 195 LEU A CA 1
ATOM 1570 C C . LEU A 1 195 ? 0.839 -15.409 -11.344 1.00 95.06 195 LEU A C 1
ATOM 1572 O O . LEU A 1 195 ? 0.052 -16.200 -11.859 1.00 95.06 195 LEU A O 1
ATOM 1576 N N . ASP A 1 196 ? 1.046 -15.317 -10.030 1.00 94.62 196 ASP A N 1
ATOM 1577 C CA . ASP A 1 196 ? 0.558 -16.314 -9.075 1.00 94.62 196 ASP A CA 1
ATOM 1578 C C . ASP A 1 196 ? -0.393 -15.733 -8.012 1.00 94.62 196 ASP A C 1
ATOM 1580 O O . ASP A 1 196 ? -1.138 -16.493 -7.399 1.00 94.62 196 ASP A O 1
ATOM 1584 N N . ILE A 1 197 ? -0.387 -14.409 -7.780 1.00 93.81 197 ILE A N 1
ATOM 1585 C CA . ILE A 1 197 ? -1.217 -13.759 -6.742 1.00 93.81 197 ILE A CA 1
ATOM 1586 C C . ILE A 1 197 ? -2.360 -12.936 -7.343 1.00 93.81 197 ILE A C 1
ATOM 1588 O O . ILE A 1 197 ? -3.503 -13.043 -6.901 1.00 93.81 197 ILE A O 1
ATOM 1592 N N . LEU A 1 198 ? -2.063 -12.056 -8.304 1.00 89.00 198 LEU A N 1
ATOM 1593 C CA . LEU A 1 198 ? -3.082 -11.202 -8.909 1.00 89.00 198 LEU A CA 1
ATOM 1594 C C . LEU A 1 198 ? -3.992 -12.008 -9.856 1.00 89.00 198 LEU A C 1
ATOM 1596 O O . LEU A 1 198 ? -3.500 -12.884 -10.568 1.00 89.00 198 LEU A O 1
ATOM 1600 N N . PRO A 1 199 ? -5.303 -11.695 -9.884 1.00 73.75 199 PRO A N 1
ATOM 1601 C CA . PRO A 1 199 ? -6.267 -12.327 -10.784 1.00 73.75 199 PRO A CA 1
ATOM 1602 C C . PRO A 1 199 ? -6.099 -11.931 -12.259 1.00 73.75 199 PRO A C 1
ATOM 1604 O O . PRO A 1 199 ? -5.604 -10.812 -12.545 1.00 73.75 199 PRO A O 1
#

Sequence (199 aa):
MSKPKGLDSNFIMNNQNNYYPIYLDYPLYSEPRYGWGKPVHPKLYEIINKNRAVYEKILLDFLALKPNYILIPKHPSPGEINQPAWINGSLPGLDAVALYGFISQYKPSRYFEIGVGNSTKFAKQAINDHSNRTSITTIDPYPMPGVADIYDTLIIKPLEHLALEIFDELEAGDILFIDNSHRVFMNSDVTVVFLDILP

Foldseek 3Di:
DDDPPPDDPPDDPPVPDPDDDDDDPDDDDDDDPDDPPHHHDVVVVVVCVVCVVVVVVLVVLLVVCVVLVVVAAQDDDVPPQLAAHQPDPQAHNVNLSNLLSLCQVLLAQEEEEAADDNSLSSNLSSCVVHRVNYAYEYEDLDHDPPHDPSHPYYHNDFPLPDDQCVLVPGDPSYHYHYPHPPDDDVSHPVVCCVPPNDD

Radius of gyration: 19.9 Å; chains: 1; bounding box: 52×39×45 Å

pLDDT: mean 90.75, std 12.48, range [46.81, 98.56]

Secondary structure (DSSP, 8-state):
-PPPTT--TT----TTT-------SS------SSSTTSPPPHHHHHHHHHTHHHHHHHHHHHHTTHHHHTTS-SSPPTT-TTS--S--SSS-HHHHHHHHHHHHHH--SEEEEEB-SHHHHHHHHHHHHH-TT-EEEEE-SSPPTT--SS-SEEE-S-GGGS-GGGGGG--TT-EEEE-------TT-HHHHIIIII--